Protein AF-0000000086571044 (afdb_homodimer)

Solvent-accessible surface area (backbone atoms only — not comparable to full-atom values): 16005 Å² total; per-residue (Å²): 135,81,76,74,72,75,77,76,76,74,72,73,71,70,75,77,79,71,59,83,45,64,70,72,68,72,59,24,40,35,34,37,34,61,43,61,82,82,64,49,72,42,56,53,51,58,74,45,61,94,59,55,69,40,45,76,46,76,42,52,52,95,90,32,72,67,23,35,31,39,39,31,34,43,42,60,72,51,46,60,60,51,45,68,49,39,66,37,66,59,85,92,36,53,26,43,46,39,87,49,55,63,67,59,55,47,49,53,50,26,58,64,59,54,71,72,68,69,75,65,78,74,76,77,79,80,79,78,82,82,132,134,81,77,74,71,74,78,73,75,74,73,73,73,69,75,77,79,72,59,82,43,63,69,72,69,73,59,26,38,34,34,37,35,60,41,62,83,82,63,47,71,43,58,53,51,59,74,45,60,94,58,56,69,39,44,75,45,75,40,55,53,96,88,32,72,66,24,34,32,39,40,31,34,45,42,59,72,50,47,59,58,51,46,67,50,41,64,38,67,58,86,92,37,54,28,42,46,39,87,51,54,64,66,60,55,46,47,54,49,24,58,64,59,54,72,72,66,68,75,64,77,74,75,76,79,78,79,78,80,80,128

Organism: NCBI:txid261450

InterPro domains:
  IPR000504 RNA recognition motif domain [PF28441] (30-109)
  IPR012677 Nucleotide-binding alpha-beta plait domain superfamily [G3DSA:3.30.70.330] (17-119)
  IPR035979 RNA-binding domain superfamily [SSF54928] (21-108)
  IPR050666 Epithelial Splicing Regulatory [PTHR13976] (27-118)

Structure (mmCIF, N/CA/C/O backbone):
data_AF-0000000086571044-model_v1
#
loop_
_entity.id
_entity.type
_entity.pdbx_description
1 polymer 'RRM domain-containing protein'
#
loop_
_atom_site.group_PDB
_atom_site.id
_atom_site.type_symbol
_atom_site.label_atom_id
_atom_site.label_alt_id
_atom_site.label_comp_id
_atom_site.label_asym_id
_atom_site.label_entity_id
_atom_site.label_seq_id
_atom_site.pdbx_PDB_ins_code
_atom_site.Cartn_x
_atom_site.Cartn_y
_atom_site.Cartn_z
_atom_site.occupancy
_atom_site.B_iso_or_equiv
_atom_site.auth_seq_id
_atom_site.auth_comp_id
_atom_site.auth_asym_id
_atom_site.auth_atom_id
_atom_site.pdbx_PDB_model_num
ATOM 1 N N . MET A 1 1 ? -8.891 63.25 16.953 1 31.89 1 MET A N 1
ATOM 2 C CA . MET A 1 1 ? -9.492 62.062 16.359 1 31.89 1 MET A CA 1
ATOM 3 C C . MET A 1 1 ? -8.484 61.312 15.461 1 31.89 1 MET A C 1
ATOM 5 O O . MET A 1 1 ? -8.219 61.75 14.344 1 31.89 1 MET A O 1
ATOM 9 N N . CYS A 1 2 ? -7.434 60.781 15.977 1 41.28 2 CYS A N 1
ATOM 10 C CA . CYS A 1 2 ? -6.285 60.188 15.289 1 41.28 2 CYS A CA 1
ATOM 11 C C . CYS A 1 2 ? -6.695 58.969 14.469 1 41.28 2 CYS A C 1
ATOM 13 O O . CYS A 1 2 ? -7.324 58.062 14.992 1 41.28 2 CYS A O 1
ATOM 15 N N . SER A 1 3 ? -6.98 59.156 13.219 1 37.59 3 SER A N 1
ATOM 16 C CA . SER A 1 3 ? -7.328 58.094 12.289 1 37.59 3 SER A CA 1
ATOM 17 C C . SER A 1 3 ? -6.266 56.969 12.281 1 37.59 3 SER A C 1
ATOM 19 O O . SER A 1 3 ? -5.133 57.219 11.859 1 37.59 3 SER A O 1
ATOM 21 N N . ALA A 1 4 ? -6.32 56.125 13.164 1 48.5 4 ALA A N 1
ATOM 22 C CA . ALA A 1 4 ? -5.422 54.969 13.133 1 48.5 4 ALA A CA 1
ATOM 23 C C . ALA A 1 4 ? -5.465 54.281 11.773 1 48.5 4 ALA A C 1
ATOM 25 O O . ALA A 1 4 ? -6.539 53.938 11.281 1 48.5 4 ALA A O 1
ATOM 26 N N . SER A 1 5 ? -4.504 54.625 10.891 1 45.69 5 SER A N 1
ATOM 27 C CA . SER A 1 5 ? -4.383 53.906 9.617 1 45.69 5 SER A CA 1
ATOM 28 C C . SER A 1 5 ? -4.449 52.406 9.812 1 45.69 5 SER A C 1
ATOM 30 O O . SER A 1 5 ? -3.941 51.875 10.805 1 45.69 5 SER A O 1
ATOM 32 N N . PRO A 1 6 ? -5.387 51.719 9.141 1 47.47 6 PRO A N 1
ATOM 33 C CA . PRO A 1 6 ? -5.453 50.25 9.328 1 47.47 6 PRO A CA 1
ATOM 34 C C . PRO A 1 6 ? -4.109 49.562 9.086 1 47.47 6 PRO A C 1
ATOM 36 O O . PRO A 1 6 ? -3.281 50.094 8.328 1 47.47 6 PRO A O 1
ATOM 39 N N . PRO A 1 7 ? -3.598 48.719 10.008 1 50.25 7 PRO A N 1
ATOM 40 C CA . PRO A 1 7 ? -2.311 48.062 9.766 1 50.25 7 PRO A CA 1
ATOM 41 C C . PRO A 1 7 ? -2.209 47.438 8.367 1 50.25 7 PRO A C 1
ATOM 43 O O . PRO A 1 7 ? -3.229 47.094 7.766 1 50.25 7 PRO A O 1
ATOM 46 N N . PRO A 1 8 ? -1.173 47.688 7.605 1 45.78 8 PRO A N 1
ATOM 47 C CA . PRO A 1 8 ? -1.058 47.125 6.266 1 45.78 8 PRO A CA 1
ATOM 48 C C . PRO A 1 8 ? -1.368 45.625 6.234 1 45.78 8 PRO A C 1
ATOM 50 O O . PRO A 1 8 ? -1.229 44.938 7.254 1 45.78 8 PRO A O 1
ATOM 53 N N . PRO A 1 9 ? -2.145 45.156 5.277 1 43.34 9 PRO A N 1
ATOM 54 C CA . PRO A 1 9 ? -2.408 43.688 5.215 1 43.34 9 PRO A CA 1
ATOM 55 C C . PRO A 1 9 ? -1.135 42.875 5.32 1 43.34 9 PRO A C 1
ATOM 57 O O . PRO A 1 9 ? -0.051 43.344 4.965 1 43.34 9 PRO A O 1
ATOM 60 N N . PRO A 1 10 ? -1.053 41.906 6.168 1 39.78 10 PRO A N 1
ATOM 61 C CA . PRO A 1 10 ? 0.18 41.094 6.219 1 39.78 10 PRO A CA 1
ATOM 62 C C . PRO A 1 10 ? 0.704 40.75 4.832 1 39.78 10 PRO A C 1
ATOM 64 O O . PRO A 1 10 ? -0.07 40.688 3.873 1 39.78 10 PRO A O 1
ATOM 67 N N . PRO A 1 11 ? 1.935 40.969 4.52 1 37.03 11 PRO A N 1
ATOM 68 C CA . PRO A 1 11 ? 2.461 40.594 3.205 1 37.03 11 PRO A CA 1
ATOM 69 C C . PRO A 1 11 ? 1.932 39.219 2.729 1 37.03 11 PRO A C 1
ATOM 71 O O . PRO A 1 11 ? 1.535 38.406 3.547 1 37.03 11 PRO A O 1
ATOM 74 N N . PRO A 1 12 ? 1.458 39.094 1.557 1 35.94 12 PRO A N 1
ATOM 75 C CA . PRO A 1 12 ? 1.022 37.781 1.084 1 35.94 12 PRO A CA 1
ATOM 76 C C . PRO A 1 12 ? 1.962 36.656 1.519 1 35.94 12 PRO A C 1
ATOM 78 O O . PRO A 1 12 ? 3.15 36.906 1.742 1 35.94 12 PRO A O 1
ATOM 81 N N . HIS A 1 13 ? 1.475 35.75 2.262 1 38 13 HIS A N 1
ATOM 82 C CA . HIS A 1 13 ? 2.297 34.594 2.578 1 38 13 HIS A CA 1
ATOM 83 C C . HIS A 1 13 ? 3.205 34.219 1.409 1 38 13 HIS A C 1
ATOM 85 O O . HIS A 1 13 ? 2.828 34.375 0.248 1 38 13 HIS A O 1
ATOM 91 N N . PRO A 1 14 ? 4.504 34.5 1.479 1 35.38 14 PRO A N 1
ATOM 92 C CA . PRO A 1 14 ? 5.32 34.125 0.326 1 35.38 14 PRO A CA 1
ATOM 93 C C . PRO A 1 14 ? 4.715 32.938 -0.459 1 35.38 14 PRO A C 1
ATOM 95 O O . PRO A 1 14 ? 3.941 32.156 0.093 1 35.38 14 PRO A O 1
ATOM 98 N N . PRO A 1 15 ? 4.605 32.969 -1.783 1 33.91 15 PRO A N 1
ATOM 99 C CA . PRO A 1 15 ? 4.121 31.812 -2.531 1 33.91 15 PRO A CA 1
ATOM 100 C C . PRO A 1 15 ? 4.477 30.5 -1.86 1 33.91 15 PRO A C 1
ATOM 102 O O . PRO A 1 15 ? 5.445 30.422 -1.104 1 33.91 15 PRO A O 1
ATOM 105 N N . SER A 1 16 ? 3.59 29.578 -1.595 1 36.69 16 SER A N 1
ATOM 106 C CA . SER A 1 16 ? 3.783 28.188 -1.172 1 36.69 16 SER A CA 1
ATOM 107 C C . SER A 1 16 ? 5.133 27.656 -1.639 1 36.69 16 SER A C 1
ATOM 109 O O . SER A 1 16 ? 5.504 27.812 -2.803 1 36.69 16 SER A O 1
ATOM 111 N N . TYR A 1 17 ? 6.215 27.797 -0.975 1 35.03 17 TYR A N 1
ATOM 112 C CA . TYR A 1 17 ? 7.484 27.141 -1.243 1 35.03 17 TYR A CA 1
ATOM 113 C C . TYR A 1 17 ? 7.293 25.953 -2.184 1 35.03 17 TYR A C 1
ATOM 115 O O . TYR A 1 17 ? 6.605 24.984 -1.845 1 35.03 17 TYR A O 1
ATOM 123 N N . ALA A 1 18 ? 6.977 26.078 -3.373 1 35.41 18 ALA A N 1
ATOM 124 C CA . ALA A 1 18 ? 7.238 25.141 -4.461 1 35.41 18 ALA A CA 1
ATOM 125 C C . ALA A 1 18 ? 8.508 24.344 -4.199 1 35.41 18 ALA A C 1
ATOM 127 O O . ALA A 1 18 ? 9.594 24.719 -4.641 1 35.41 18 ALA A O 1
ATOM 128 N N . TYR A 1 19 ? 9 24.219 -3.031 1 37.66 19 TYR A N 1
ATOM 129 C CA . TYR A 1 19 ? 10.156 23.344 -2.846 1 37.66 19 TYR A CA 1
ATOM 130 C C . TYR A 1 19 ? 10.188 22.25 -3.91 1 37.66 19 TYR A C 1
ATOM 132 O O . TYR A 1 19 ? 9.141 21.766 -4.332 1 37.66 19 TYR A O 1
ATOM 140 N N . ASN A 1 20 ? 10.984 22.391 -4.828 1 41.34 20 ASN A N 1
ATOM 141 C CA . ASN A 1 20 ? 11.336 21.328 -5.754 1 41.34 20 ASN A CA 1
ATOM 142 C C . ASN A 1 20 ? 11.055 19.953 -5.156 1 41.34 20 ASN A C 1
ATOM 144 O O . ASN A 1 20 ? 11.938 19.328 -4.57 1 41.34 20 ASN A O 1
ATOM 148 N N . ALA A 1 21 ? 10.07 19.938 -4.258 1 50.25 21 ALA A N 1
ATOM 149 C CA . ALA A 1 21 ? 9.672 18.688 -3.604 1 50.25 21 ALA A CA 1
ATOM 150 C C . ALA A 1 21 ? 9.727 17.516 -4.578 1 50.25 21 ALA A C 1
ATOM 152 O O . ALA A 1 21 ? 9.258 17.625 -5.715 1 50.25 21 ALA A O 1
ATOM 153 N N . GLN A 1 22 ? 10.969 17.016 -4.598 1 54.38 22 GLN A N 1
ATOM 154 C CA . GLN A 1 22 ? 11.07 15.82 -5.422 1 54.38 22 GLN A CA 1
ATOM 155 C C . GLN A 1 22 ? 9.742 15.07 -5.473 1 54.38 22 GLN A C 1
ATOM 157 O O . GLN A 1 22 ? 9.094 14.875 -4.441 1 54.38 22 GLN A O 1
ATOM 162 N N . PRO A 1 23 ? 9.094 15.289 -6.574 1 62.31 23 PRO A N 1
ATOM 163 C CA . PRO A 1 23 ? 7.859 14.508 -6.699 1 62.31 23 PRO A CA 1
ATOM 164 C C . PRO A 1 23 ? 7.961 13.133 -6.039 1 62.31 23 PRO A C 1
ATOM 166 O O . PRO A 1 23 ? 9.039 12.539 -6.008 1 62.31 23 PRO A O 1
ATOM 169 N N . PRO A 1 24 ? 6.992 12.805 -5.156 1 68.5 24 PRO A N 1
ATOM 170 C CA . PRO A 1 24 ? 7.039 11.461 -4.578 1 68.5 24 PRO A CA 1
ATOM 171 C C . PRO A 1 24 ? 7.348 10.383 -5.617 1 68.5 24 PRO A C 1
ATOM 173 O O . PRO A 1 24 ? 6.996 10.531 -6.789 1 68.5 24 PRO A O 1
ATOM 176 N N . PRO A 1 25 ? 8.219 9.516 -5.219 1 75.5 25 PRO A N 1
ATOM 177 C CA . PRO A 1 25 ? 8.539 8.43 -6.148 1 75.5 25 PRO A CA 1
ATOM 178 C C . PRO A 1 25 ? 7.289 7.738 -6.695 1 75.5 25 PRO A C 1
ATOM 180 O O . PRO A 1 25 ? 6.262 7.672 -6.008 1 75.5 25 PRO A O 1
ATOM 183 N N . PRO A 1 26 ? 7.43 7.434 -8 1 88.75 26 PRO A N 1
ATOM 184 C CA . PRO A 1 26 ? 6.285 6.723 -8.578 1 88.75 26 PRO A CA 1
ATOM 185 C C . PRO A 1 26 ? 5.922 5.457 -7.809 1 88.75 26 PRO A C 1
ATOM 187 O O . PRO A 1 26 ? 6.809 4.77 -7.297 1 88.75 26 PRO A O 1
ATOM 190 N N . PHE A 1 27 ? 4.684 5.199 -7.613 1 95.19 27 PHE A N 1
ATOM 191 C CA . PHE A 1 27 ? 4.203 4.008 -6.93 1 95.19 27 PHE A CA 1
ATOM 192 C C . PHE A 1 27 ? 4.469 2.76 -7.762 1 95.19 27 PHE A C 1
ATOM 194 O O . PHE A 1 27 ? 4.043 2.676 -8.914 1 95.19 27 PHE A O 1
ATOM 201 N N . SER A 1 28 ? 5.258 1.829 -7.254 1 97.81 28 SER A N 1
ATOM 202 C CA . SER A 1 28 ? 5.707 0.639 -7.969 1 97.81 28 SER A CA 1
ATOM 203 C C . SER A 1 28 ? 4.812 -0.559 -7.664 1 97.81 28 SER A C 1
ATOM 205 O O . SER A 1 28 ? 5.027 -1.269 -6.68 1 97.81 28 SER A O 1
ATOM 207 N N . VAL A 1 29 ? 3.863 -0.815 -8.547 1 98.62 29 VAL A N 1
ATOM 208 C CA . VAL A 1 29 ? 2.92 -1.906 -8.32 1 98.62 29 VAL A CA 1
ATOM 209 C C . VAL A 1 29 ? 2.662 -2.639 -9.641 1 98.62 29 VAL A C 1
ATOM 211 O O . VAL A 1 29 ? 2.658 -2.025 -10.711 1 98.62 29 VAL A O 1
ATOM 214 N N . VAL A 1 30 ? 2.48 -3.953 -9.57 1 98.81 30 VAL A N 1
ATOM 215 C CA . VAL A 1 30 ? 2.102 -4.762 -10.727 1 98.81 30 VAL A CA 1
ATOM 216 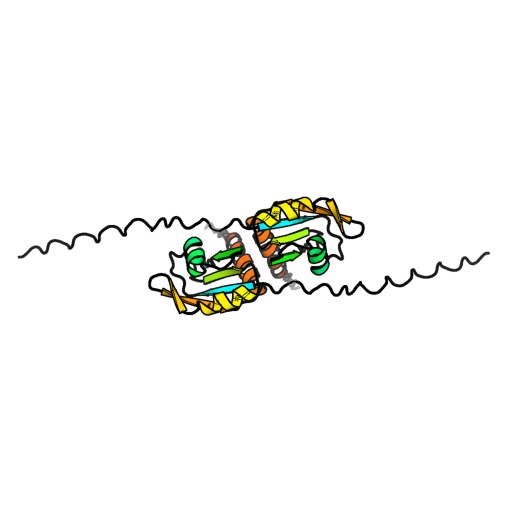C C . VAL A 1 30 ? 0.871 -5.598 -10.391 1 98.81 30 VAL A C 1
ATOM 218 O O . VAL A 1 30 ? 0.595 -5.863 -9.219 1 98.81 30 VAL A O 1
ATOM 221 N N . ARG A 1 31 ? 0.181 -5.926 -11.375 1 98.88 31 ARG A N 1
ATOM 222 C CA . ARG A 1 31 ? -0.996 -6.781 -11.266 1 98.88 31 ARG A CA 1
ATOM 223 C C . ARG A 1 31 ? -0.734 -8.148 -11.883 1 98.88 31 ARG A C 1
ATOM 225 O O . ARG A 1 31 ? -0.184 -8.25 -12.984 1 98.88 31 ARG A O 1
ATOM 232 N N . LEU A 1 32 ? -1.084 -9.172 -11.156 1 98.75 32 LEU A N 1
ATOM 233 C CA . LEU A 1 32 ? -0.98 -10.547 -11.641 1 98.75 32 LEU A CA 1
ATOM 234 C C . LEU A 1 32 ? -2.355 -11.102 -12 1 98.75 32 LEU A C 1
ATOM 236 O O . LEU A 1 32 ? -3.332 -10.859 -11.289 1 98.75 32 LEU A O 1
ATOM 240 N N . ARG A 1 33 ? -2.385 -11.82 -13.039 1 98.5 33 ARG A N 1
ATOM 241 C CA . ARG A 1 33 ? -3.59 -12.539 -13.438 1 98.5 33 ARG A CA 1
ATOM 242 C C . ARG A 1 33 ? -3.283 -14 -13.742 1 98.5 33 ARG A C 1
ATOM 244 O O . ARG A 1 33 ? -2.123 -14.367 -13.938 1 98.5 33 ARG A O 1
ATOM 251 N N . ARG A 1 34 ? -4.402 -14.797 -13.703 1 97.75 34 ARG A N 1
ATOM 252 C CA . ARG A 1 34 ? -4.344 -16.219 -14.031 1 97.75 34 ARG A CA 1
ATOM 253 C C . ARG A 1 34 ? -3.559 -17 -12.977 1 97.75 34 ARG A C 1
ATOM 255 O O . ARG A 1 34 ? -2.801 -17.906 -13.312 1 97.75 34 ARG A O 1
ATOM 262 N N . LEU A 1 35 ? -3.68 -16.578 -11.805 1 97.56 35 LEU A N 1
ATOM 263 C CA . LEU A 1 35 ? -3.047 -17.297 -10.711 1 97.56 35 LEU A CA 1
ATOM 264 C C . LEU A 1 35 ? -3.824 -18.562 -10.375 1 97.56 35 LEU A C 1
ATOM 266 O O . LEU A 1 35 ? -5.055 -18.594 -10.484 1 97.56 35 LEU A O 1
ATOM 270 N N . PRO A 1 36 ? -3.062 -19.609 -10.07 1 95.5 36 PRO A N 1
ATOM 271 C CA . PRO A 1 36 ? -3.775 -20.797 -9.609 1 95.5 36 PRO A CA 1
ATOM 272 C C . PRO A 1 36 ? -4.66 -20.531 -8.398 1 95.5 36 PRO A C 1
ATOM 274 O O . PRO A 1 36 ? -4.344 -19.656 -7.578 1 95.5 36 PRO A O 1
ATOM 277 N N . PHE A 1 37 ? -5.754 -21.266 -8.188 1 92.44 37 PHE A N 1
ATOM 278 C CA . PHE A 1 37 ? -6.719 -21.016 -7.125 1 92.44 37 PHE A CA 1
ATOM 279 C C . PHE A 1 37 ? -6.117 -21.328 -5.762 1 92.44 37 PHE A C 1
ATOM 281 O O . PHE A 1 37 ? -6.625 -20.891 -4.734 1 92.44 37 PHE A O 1
ATOM 288 N N . ASP A 1 38 ? -5.109 -22.094 -5.746 1 92.06 38 ASP A N 1
ATOM 289 C CA . ASP A 1 38 ? -4.469 -22.453 -4.48 1 92.06 38 ASP A CA 1
ATOM 290 C C . ASP A 1 38 ? -3.273 -21.547 -4.203 1 92.06 38 ASP A C 1
ATOM 292 O O . ASP A 1 38 ? -2.49 -21.797 -3.287 1 92.06 38 ASP A O 1
ATOM 296 N N . CYS A 1 39 ? -3.203 -20.531 -4.992 1 92.69 39 CYS A N 1
ATOM 297 C CA 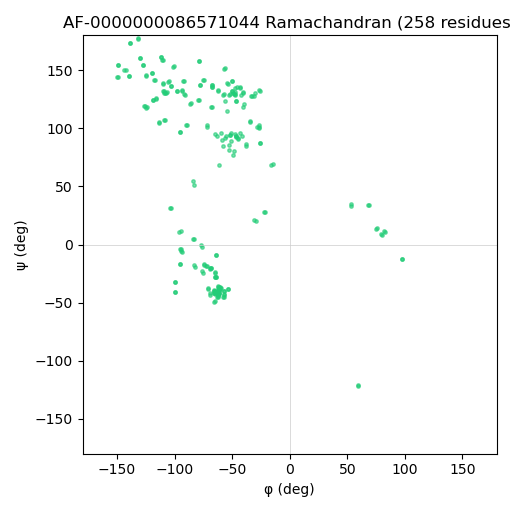. CYS A 1 39 ? -2.086 -19.609 -4.84 1 92.69 39 CYS A CA 1
ATOM 298 C C . CYS A 1 39 ? -2.178 -18.859 -3.52 1 92.69 39 CYS A C 1
ATOM 300 O O . CYS A 1 39 ? -3.26 -18.422 -3.119 1 92.69 39 CYS A O 1
ATOM 302 N N . ALA A 1 40 ? -0.984 -18.75 -2.885 1 93 40 ALA A N 1
ATOM 303 C CA . ALA A 1 40 ? -0.857 -17.953 -1.667 1 93 40 ALA A CA 1
ATOM 304 C C . ALA A 1 40 ? 0.349 -17.016 -1.743 1 93 40 ALA A C 1
ATOM 306 O O . ALA A 1 40 ? 1.092 -17.031 -2.729 1 93 40 ALA A O 1
ATOM 307 N N . GLU A 1 41 ? 0.477 -16.219 -0.678 1 93.88 41 GLU A N 1
ATOM 308 C CA . GLU A 1 41 ? 1.514 -15.195 -0.668 1 93.88 41 GLU A CA 1
ATOM 309 C C . GLU A 1 41 ? 2.896 -15.805 -0.88 1 93.88 41 GLU A C 1
ATOM 311 O O . GLU A 1 41 ? 3.707 -15.266 -1.64 1 93.88 41 GLU A O 1
ATOM 316 N N . PRO A 1 42 ? 3.254 -16.984 -0.294 1 93.12 42 PRO A N 1
ATOM 317 C CA . PRO A 1 42 ? 4.586 -17.562 -0.517 1 93.12 42 PRO A CA 1
ATOM 318 C C . PRO A 1 42 ? 4.84 -17.906 -1.98 1 93.12 42 PRO A C 1
ATOM 320 O O . PRO A 1 42 ? 5.973 -17.812 -2.455 1 93.12 42 PRO A O 1
ATOM 323 N N . GLY A 1 43 ? 3.777 -18.359 -2.631 1 94 43 GLY A N 1
ATOM 324 C CA . GLY A 1 43 ? 3.924 -18.656 -4.047 1 94 43 GLY A CA 1
ATOM 325 C C . GLY A 1 43 ? 4.297 -17.438 -4.875 1 94 43 GLY A C 1
ATOM 326 O O . GLY A 1 43 ? 5.113 -17.531 -5.793 1 94 43 GLY A O 1
ATOM 327 N N . ILE A 1 44 ? 3.719 -16.281 -4.523 1 96.5 44 ILE A N 1
ATOM 328 C CA . ILE A 1 44 ? 3.996 -15.031 -5.234 1 96.5 44 ILE A CA 1
ATOM 329 C C . ILE A 1 44 ? 5.414 -14.562 -4.914 1 96.5 44 ILE A C 1
ATOM 331 O O . ILE A 1 44 ? 6.121 -14.07 -5.793 1 96.5 44 ILE A O 1
ATOM 335 N N . VAL A 1 45 ? 5.832 -14.742 -3.66 1 95.62 45 VAL A N 1
ATOM 336 C CA . VAL A 1 45 ? 7.184 -14.383 -3.244 1 95.62 45 VAL A CA 1
ATOM 337 C C . VAL A 1 45 ? 8.203 -15.195 -4.043 1 95.62 45 VAL A C 1
ATOM 339 O O . VAL A 1 45 ? 9.219 -14.656 -4.492 1 95.62 45 VAL A O 1
ATOM 342 N N . GLU A 1 46 ? 7.887 -16.422 -4.258 1 94.88 46 GLU A N 1
ATOM 343 C CA . GLU A 1 46 ? 8.766 -17.297 -5.043 1 94.88 46 GLU A CA 1
ATOM 344 C C . GLU A 1 46 ? 8.781 -16.875 -6.512 1 94.88 46 GLU A C 1
ATOM 346 O O . GLU A 1 46 ? 9.836 -16.828 -7.141 1 94.88 46 GLU A O 1
ATOM 351 N N . PHE A 1 47 ? 7.672 -16.578 -7.031 1 96.69 47 PHE A N 1
ATOM 352 C CA . PHE A 1 47 ? 7.535 -16.172 -8.422 1 96.69 47 PHE A CA 1
ATOM 353 C C . PHE A 1 47 ? 8.352 -14.914 -8.703 1 96.69 47 PHE A C 1
ATOM 355 O O . PHE A 1 47 ? 8.938 -14.773 -9.781 1 96.69 47 PHE A O 1
ATOM 362 N N . PHE A 1 48 ? 8.367 -14.047 -7.742 1 97.31 48 PHE A N 1
ATOM 363 C CA . PHE A 1 48 ? 9.094 -12.797 -7.879 1 97.31 48 PHE A CA 1
ATOM 364 C C . PHE A 1 48 ? 10.398 -12.836 -7.094 1 97.31 48 PHE A C 1
ATOM 366 O O . PHE A 1 48 ? 10.805 -11.836 -6.5 1 97.31 48 PHE A O 1
ATOM 373 N N . SER A 1 49 ? 10.953 -13.977 -6.992 1 95.19 49 SER A N 1
ATOM 374 C CA . SER A 1 49 ? 12.227 -14.117 -6.289 1 95.19 49 SER A CA 1
ATOM 375 C C . SER A 1 49 ? 13.25 -13.109 -6.789 1 95.19 49 SER A C 1
ATOM 377 O O . SER A 1 49 ? 13.359 -12.875 -7.992 1 95.19 49 SER A O 1
ATOM 379 N N . GLY A 1 50 ? 13.922 -12.422 -5.805 1 94.69 50 GLY A N 1
ATOM 380 C CA . GLY A 1 50 ? 14.93 -11.438 -6.172 1 94.69 50 GLY A CA 1
ATOM 381 C C . GLY A 1 50 ? 14.398 -10.016 -6.164 1 94.69 50 GLY A C 1
ATOM 382 O O . GLY A 1 50 ? 15.164 -9.055 -6.297 1 94.69 50 GLY A O 1
ATOM 383 N N . LEU A 1 51 ? 13.156 -9.859 -6.094 1 95.25 51 LEU A N 1
ATOM 384 C CA . LEU A 1 51 ? 12.555 -8.531 -6.012 1 95.25 51 LEU A CA 1
ATOM 385 C C . LEU A 1 51 ? 12.156 -8.203 -4.578 1 95.25 51 LEU A C 1
ATOM 387 O O . LEU A 1 51 ? 11.984 -9.109 -3.754 1 95.25 51 LEU A O 1
ATOM 391 N N . ASP A 1 52 ? 12.125 -6.973 -4.262 1 94.69 52 ASP A N 1
ATOM 392 C CA . ASP A 1 52 ? 11.695 -6.516 -2.943 1 94.69 52 ASP A CA 1
ATOM 393 C C . ASP A 1 52 ? 10.188 -6.277 -2.91 1 94.69 52 ASP A C 1
ATOM 395 O O . ASP A 1 52 ? 9.711 -5.223 -3.336 1 94.69 52 ASP A O 1
ATOM 399 N N . ILE A 1 53 ? 9.492 -7.246 -2.299 1 96.31 53 ILE A N 1
ATOM 400 C CA . ILE A 1 53 ? 8.039 -7.164 -2.238 1 96.31 53 ILE A CA 1
ATOM 401 C C . ILE A 1 53 ? 7.613 -6.453 -0.955 1 96.31 53 ILE A C 1
ATOM 403 O O . ILE A 1 53 ? 8.039 -6.824 0.14 1 96.31 53 ILE A O 1
ATOM 407 N N . VAL A 1 54 ? 6.777 -5.48 -1.103 1 96.88 54 VAL A N 1
ATOM 408 C CA . VAL A 1 54 ? 6.328 -4.699 0.044 1 96.88 54 VAL A CA 1
ATOM 409 C C . VAL A 1 54 ? 4.953 -5.188 0.493 1 96.88 54 VAL A C 1
ATOM 411 O O . VAL A 1 54 ? 4.676 -5.266 1.692 1 96.88 54 VAL A O 1
ATOM 414 N N . ASP A 1 55 ? 4.121 -5.465 -0.506 1 97.25 55 ASP A N 1
ATOM 415 C CA . ASP A 1 55 ? 2.764 -5.902 -0.201 1 97.25 55 ASP A CA 1
ATOM 416 C C . ASP A 1 55 ? 2.232 -6.84 -1.283 1 97.25 55 ASP A C 1
ATOM 418 O O . ASP A 1 55 ? 2.592 -6.707 -2.455 1 97.25 55 ASP A O 1
ATOM 422 N N . ILE A 1 56 ? 1.468 -7.793 -0.861 1 97.56 56 ILE A N 1
ATOM 423 C CA . ILE A 1 56 ? 0.728 -8.672 -1.763 1 97.56 56 ILE A CA 1
ATOM 424 C C . ILE A 1 56 ? -0.758 -8.633 -1.413 1 97.56 56 ILE A C 1
ATOM 426 O O . ILE A 1 56 ? -1.146 -8.953 -0.287 1 97.56 56 ILE A O 1
ATOM 430 N N . LEU A 1 57 ? -1.526 -8.195 -2.324 1 97 57 LEU A N 1
ATOM 431 C CA . LEU A 1 57 ? -2.975 -8.211 -2.156 1 97 57 LEU A CA 1
ATOM 432 C C . LEU A 1 57 ? -3.615 -9.266 -3.055 1 97 57 LEU A C 1
ATOM 434 O O . LEU A 1 57 ? -3.607 -9.125 -4.281 1 97 57 LEU A O 1
ATOM 438 N N . LEU A 1 58 ? -4.051 -10.297 -2.461 1 96.75 58 LEU A N 1
ATOM 439 C CA . LEU A 1 58 ? -4.836 -11.289 -3.195 1 96.75 58 LEU A CA 1
ATOM 440 C C . LEU A 1 58 ? -6.281 -10.82 -3.352 1 96.75 58 LEU A C 1
ATOM 442 O O . LEU A 1 58 ? -6.949 -10.516 -2.361 1 96.75 58 LEU A O 1
ATOM 446 N N . VAL A 1 59 ? -6.746 -10.758 -4.539 1 96.69 59 VAL A N 1
ATOM 447 C CA . VAL A 1 59 ? -8.07 -10.211 -4.82 1 96.69 59 VAL A CA 1
ATOM 448 C C . VAL A 1 59 ? -9.125 -11.305 -4.676 1 96.69 59 VAL A C 1
ATOM 450 O O . VAL A 1 59 ? -9.039 -12.344 -5.332 1 96.69 59 VAL A O 1
ATOM 453 N N . ASN A 1 60 ? -10.039 -11.062 -3.795 1 93.31 60 ASN A N 1
ATOM 454 C CA . ASN A 1 60 ? -11.164 -11.961 -3.592 1 93.31 60 ASN A CA 1
ATOM 455 C C . ASN A 1 60 ? -12.461 -11.367 -4.113 1 93.31 60 ASN A C 1
ATOM 457 O O . ASN A 1 60 ? -12.727 -10.18 -3.912 1 93.31 60 ASN A O 1
ATOM 461 N N . LYS A 1 61 ? -13.172 -12.086 -4.875 1 87.31 61 LYS A N 1
ATOM 462 C CA . LYS A 1 61 ? -14.516 -11.727 -5.34 1 87.31 61 LYS A CA 1
ATOM 463 C C . LYS A 1 61 ? -15.555 -12.711 -4.812 1 87.31 61 LYS A C 1
ATOM 465 O O . LYS A 1 61 ? -15.453 -13.914 -5.039 1 87.31 61 LYS A O 1
ATOM 470 N N . ASP A 1 62 ? -16.562 -12.164 -4.164 1 83.31 62 ASP A N 1
ATOM 471 C CA . ASP A 1 62 ? -17.594 -13.008 -3.576 1 83.31 62 ASP A CA 1
ATOM 472 C C . ASP A 1 62 ? -16.984 -14.07 -2.662 1 83.31 62 ASP A C 1
ATOM 474 O O . ASP A 1 62 ? -17.328 -15.258 -2.768 1 83.31 62 ASP A O 1
ATOM 478 N N . ARG A 1 63 ? -15.906 -13.805 -1.948 1 81.75 63 ARG A N 1
ATOM 479 C CA . ARG A 1 63 ? -15.25 -14.625 -0.932 1 81.75 63 ARG A CA 1
ATOM 480 C C . ARG A 1 63 ? -14.398 -15.711 -1.573 1 81.75 63 ARG A C 1
ATOM 482 O O . ARG A 1 63 ? -14.023 -16.688 -0.912 1 81.75 63 ARG A O 1
ATOM 489 N N . ARG A 1 64 ? -14.25 -15.648 -2.773 1 90.94 64 ARG A N 1
ATOM 490 C CA . ARG A 1 64 ? -13.391 -16.594 -3.484 1 90.94 64 ARG A CA 1
ATOM 491 C C . ARG A 1 64 ? -12.227 -15.875 -4.16 1 90.94 64 ARG A C 1
ATOM 493 O O . ARG A 1 64 ? -12.383 -14.75 -4.641 1 90.94 64 ARG A O 1
ATOM 500 N N . PHE A 1 65 ? -11.156 -16.516 -4.109 1 94.69 65 PHE A N 1
ATOM 501 C CA . PHE A 1 65 ? -9.992 -15.961 -4.785 1 94.69 65 PHE A CA 1
ATOM 502 C C . PHE A 1 65 ? -10.234 -15.859 -6.285 1 94.69 65 PHE A C 1
ATOM 504 O O . PHE A 1 65 ? -10.656 -16.828 -6.918 1 94.69 65 PHE A O 1
ATOM 511 N N . SER A 1 66 ? -9.945 -14.727 -6.969 1 96 66 SER A N 1
ATOM 512 C CA . SER A 1 66 ? -10.297 -14.414 -8.352 1 96 66 SER A CA 1
ATOM 513 C C . SER A 1 66 ? -9.172 -14.797 -9.305 1 96 66 SER A C 1
ATOM 515 O O . SER A 1 66 ? -9.32 -14.688 -10.523 1 96 66 SER A O 1
ATOM 517 N N . GLY A 1 67 ? -8.047 -15.211 -8.773 1 97.25 67 GLY A N 1
ATOM 518 C CA . GLY A 1 67 ? -6.891 -15.453 -9.625 1 97.25 67 GLY A CA 1
ATOM 519 C C . GLY A 1 67 ? -6.109 -14.195 -9.945 1 97.25 67 GLY A C 1
ATOM 520 O O . GLY A 1 67 ? -5.273 -14.195 -10.852 1 97.25 67 GLY A O 1
ATOM 521 N N . GLU A 1 68 ? -6.438 -13.141 -9.25 1 98.19 68 GLU A N 1
ATOM 522 C CA . GLU A 1 68 ? -5.766 -11.859 -9.445 1 98.19 68 GLU A CA 1
ATOM 523 C C . GLU A 1 68 ? -5.078 -11.398 -8.164 1 98.19 68 GLU A C 1
ATOM 525 O O . GLU A 1 68 ? -5.516 -11.734 -7.062 1 98.19 68 GLU A O 1
ATOM 530 N N . ALA A 1 69 ? -4.02 -10.734 -8.375 1 98.38 69 ALA A N 1
ATOM 531 C CA . ALA A 1 69 ? -3.311 -10.172 -7.227 1 98.38 69 ALA A CA 1
ATOM 532 C C . ALA A 1 69 ? -2.594 -8.883 -7.605 1 98.38 69 ALA A C 1
ATOM 534 O O . ALA A 1 69 ? -2.33 -8.633 -8.781 1 98.38 69 ALA A O 1
ATOM 535 N N . PHE A 1 70 ? -2.408 -8.094 -6.645 1 98.62 70 PHE A N 1
ATOM 536 C CA . PHE A 1 70 ? -1.535 -6.934 -6.762 1 98.62 70 PHE A CA 1
ATOM 537 C C . PHE A 1 70 ? -0.265 -7.125 -5.941 1 98.62 70 PHE A C 1
ATOM 539 O O . PHE A 1 70 ? -0.315 -7.633 -4.816 1 98.62 70 PHE A O 1
ATOM 546 N N . CYS A 1 71 ? 0.813 -6.734 -6.484 1 98.31 71 CYS A N 1
ATOM 547 C CA . CYS A 1 71 ? 2.094 -6.789 -5.789 1 98.31 71 CYS A CA 1
ATOM 548 C C . CYS A 1 71 ? 2.781 -5.43 -5.805 1 98.31 71 CYS A C 1
ATOM 550 O O . CYS A 1 71 ? 3.066 -4.887 -6.871 1 98.31 71 CYS A O 1
ATOM 552 N N . VAL A 1 72 ? 2.996 -4.91 -4.613 1 98.25 72 VAL A N 1
ATOM 553 C CA . VAL A 1 72 ? 3.713 -3.648 -4.461 1 98.25 72 VAL A CA 1
ATOM 554 C C . VAL A 1 72 ? 5.199 -3.922 -4.234 1 98.25 72 VAL A C 1
ATOM 556 O O . VAL A 1 72 ? 5.562 -4.762 -3.406 1 98.25 72 VAL A O 1
ATOM 559 N N . LEU A 1 73 ? 6.027 -3.189 -4.98 1 97.31 73 LEU A N 1
ATOM 560 C CA . LEU A 1 73 ? 7.473 -3.396 -4.965 1 97.31 73 LEU A CA 1
ATOM 561 C C . LEU A 1 73 ? 8.18 -2.221 -4.301 1 97.31 73 LEU A C 1
ATOM 563 O O . LEU A 1 73 ? 7.637 -1.116 -4.242 1 97.31 73 LEU A O 1
ATOM 567 N N . GLY A 1 74 ? 9.367 -2.492 -3.863 1 95.12 74 GLY A N 1
ATOM 568 C CA . GLY A 1 74 ? 10.094 -1.524 -3.059 1 95.12 74 GLY A CA 1
ATOM 569 C C . GLY A 1 74 ? 10.68 -0.389 -3.877 1 95.12 74 GLY A C 1
ATOM 570 O O . GLY A 1 74 ? 10.938 0.697 -3.352 1 95.12 74 GLY A O 1
ATOM 571 N N . TYR A 1 75 ? 10.898 -0.633 -5.211 1 92.19 75 TYR A N 1
ATOM 572 C CA . TYR A 1 75 ? 11.562 0.36 -6.047 1 92.19 75 TYR A CA 1
ATOM 573 C C . TYR A 1 75 ? 10.969 0.379 -7.449 1 92.19 75 TYR A C 1
ATOM 575 O O . TYR A 1 75 ? 10.562 -0.663 -7.977 1 92.19 75 TYR A O 1
ATOM 583 N N . PRO A 1 76 ? 11.023 1.573 -8.047 1 93.88 76 PRO A N 1
ATOM 584 C CA . PRO A 1 76 ? 10.414 1.712 -9.375 1 93.88 76 PRO A CA 1
ATOM 585 C C . PRO A 1 76 ? 11.047 0.798 -10.414 1 93.88 76 PRO A C 1
ATOM 587 O O . PRO A 1 76 ? 10.352 0.227 -11.258 1 93.88 76 PRO A O 1
ATOM 590 N N . LEU A 1 77 ? 12.32 0.593 -10.352 1 93.38 77 LEU A N 1
ATOM 591 C CA . LEU A 1 77 ? 13.047 -0.214 -11.328 1 93.38 77 LEU A CA 1
ATOM 592 C C . LEU A 1 77 ? 12.594 -1.67 -11.273 1 93.38 77 LEU A C 1
ATOM 594 O O . LEU A 1 77 ? 12.672 -2.387 -12.266 1 93.38 77 LEU A O 1
ATOM 598 N N . GLN A 1 78 ? 12.07 -2.078 -10.203 1 96.88 78 GLN A N 1
ATOM 599 C CA . GLN A 1 78 ? 11.703 -3.479 -10.023 1 96.88 78 GLN A CA 1
ATOM 600 C C . GLN A 1 78 ? 10.438 -3.816 -10.812 1 96.88 78 GLN A C 1
ATOM 602 O O . GLN A 1 78 ? 10.141 -4.992 -11.039 1 96.88 78 GLN A O 1
ATOM 607 N N . VAL A 1 79 ? 9.719 -2.754 -11.188 1 97.81 79 VAL A N 1
ATOM 608 C CA . VAL A 1 79 ? 8.531 -2.977 -12.008 1 97.81 79 VAL A CA 1
ATOM 609 C C . VAL A 1 79 ? 8.93 -3.609 -13.3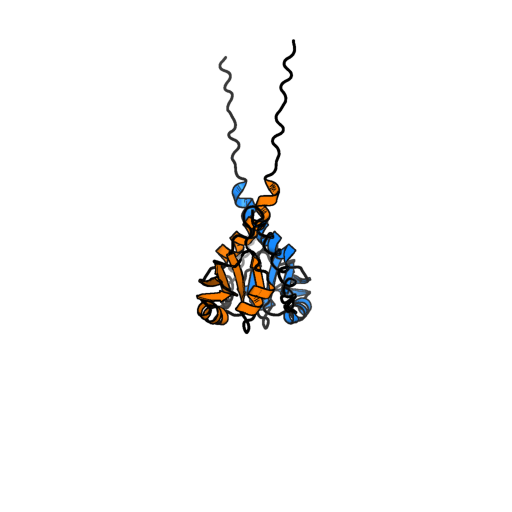36 1 97.81 79 VAL A C 1
ATOM 611 O O . VAL A 1 79 ? 8.305 -4.574 -13.781 1 97.81 79 VAL A O 1
ATOM 614 N N . ASP A 1 80 ? 9.977 -3.113 -13.945 1 97.62 80 ASP A N 1
ATOM 615 C CA . ASP A 1 80 ? 10.445 -3.664 -15.211 1 97.62 80 ASP A CA 1
ATOM 616 C C . ASP A 1 80 ? 10.891 -5.113 -15.047 1 97.62 80 ASP A C 1
ATOM 618 O O . ASP A 1 80 ? 10.617 -5.953 -15.914 1 97.62 80 ASP A O 1
ATOM 622 N N . PHE A 1 81 ? 11.531 -5.387 -14.016 1 98 81 PHE A N 1
ATOM 623 C CA . PHE A 1 81 ? 11.969 -6.754 -13.75 1 98 81 PHE A CA 1
ATOM 624 C C . PHE A 1 81 ? 10.766 -7.672 -13.555 1 98 81 PHE A C 1
ATOM 626 O O . PHE A 1 81 ? 10.773 -8.82 -14.008 1 98 81 PHE A O 1
ATOM 633 N N . ALA A 1 82 ? 9.781 -7.18 -12.82 1 98.62 82 ALA A N 1
ATOM 634 C CA . ALA A 1 82 ? 8.57 -7.965 -12.609 1 98.62 82 ALA A CA 1
ATOM 635 C C . ALA A 1 82 ? 7.871 -8.25 -13.938 1 98.62 82 ALA A C 1
ATOM 637 O O . ALA A 1 82 ? 7.383 -9.367 -14.164 1 98.62 82 ALA A O 1
ATOM 638 N N . LEU A 1 83 ? 7.824 -7.215 -14.797 1 98.56 83 LEU A N 1
ATOM 639 C CA . LEU A 1 83 ? 7.156 -7.344 -16.094 1 98.56 83 LEU A CA 1
ATOM 640 C C . LEU A 1 83 ? 7.867 -8.367 -16.969 1 98.56 83 LEU A C 1
ATOM 642 O O . LEU A 1 83 ? 7.242 -8.992 -17.828 1 98.56 83 LEU A O 1
ATOM 646 N N . GLN A 1 84 ? 9.109 -8.523 -16.766 1 97.94 84 GLN A N 1
ATOM 647 C CA . GLN A 1 84 ? 9.891 -9.484 -17.531 1 97.94 84 GLN A CA 1
ATOM 648 C C . GLN A 1 84 ? 9.492 -10.914 -17.188 1 97.94 84 GLN A C 1
ATOM 650 O O . GLN A 1 84 ? 9.805 -11.852 -17.922 1 97.94 84 GLN A O 1
ATOM 655 N N . ARG A 1 85 ? 8.867 -11.086 -16.016 1 97.69 85 ARG A N 1
ATOM 656 C CA . ARG A 1 85 ? 8.438 -12.414 -15.594 1 97.69 85 ARG A CA 1
ATOM 657 C C . ARG A 1 85 ? 7.086 -12.773 -16.203 1 97.69 85 ARG A C 1
ATOM 659 O O . ARG A 1 85 ? 6.539 -13.844 -15.93 1 97.69 85 ARG A O 1
ATOM 666 N N . ASN A 1 86 ? 6.648 -11.898 -17.016 1 98.31 86 ASN A N 1
ATOM 667 C CA . ASN A 1 86 ? 5.379 -12.133 -17.688 1 98.31 86 ASN A CA 1
ATOM 668 C C . ASN A 1 86 ? 5.402 -13.438 -18.484 1 98.31 86 ASN A C 1
ATOM 670 O O . ASN A 1 86 ? 6.375 -13.727 -19.188 1 98.31 86 ASN A O 1
ATOM 674 N N . LYS A 1 87 ? 4.371 -14.344 -18.281 1 97.75 87 LYS A N 1
ATOM 675 C CA . LYS A 1 87 ? 4.164 -15.609 -18.984 1 97.75 87 LYS A CA 1
ATOM 676 C C . LYS A 1 87 ? 5.137 -16.672 -18.484 1 97.75 87 LYS A C 1
ATOM 678 O O . LYS A 1 87 ? 5.41 -17.656 -19.188 1 97.75 87 LYS A O 1
ATOM 683 N N . GLN A 1 88 ? 5.719 -16.391 -17.422 1 96.75 88 GLN A N 1
ATOM 684 C CA . GLN A 1 88 ? 6.422 -17.453 -16.719 1 96.75 88 GLN A CA 1
ATOM 685 C C . GLN A 1 88 ? 5.449 -18.328 -15.938 1 96.75 88 GLN A C 1
ATOM 687 O O . GLN A 1 88 ? 4.367 -17.875 -15.555 1 96.75 88 GLN A O 1
ATOM 692 N N . ASN A 1 89 ? 5.922 -19.469 -15.703 1 95.19 89 ASN A N 1
ATOM 693 C CA . ASN A 1 89 ? 5.012 -20.453 -15.133 1 95.19 89 ASN A CA 1
ATOM 694 C C . ASN A 1 89 ? 5.062 -20.453 -13.609 1 95.19 89 ASN A C 1
ATOM 696 O O . ASN A 1 89 ? 6.133 -20.281 -13.023 1 95.19 89 ASN A O 1
ATOM 700 N N . MET A 1 90 ? 3.922 -20.609 -13.031 1 94.38 90 MET A N 1
ATOM 701 C CA . MET A 1 90 ? 3.738 -21.047 -11.648 1 94.38 90 MET A CA 1
ATOM 702 C C . MET A 1 90 ? 3.082 -22.422 -11.594 1 94.38 90 MET A C 1
ATOM 704 O O . MET A 1 90 ? 1.865 -22.531 -11.75 1 94.38 90 MET A O 1
ATOM 708 N N . GLY A 1 91 ? 3.941 -23.391 -11.273 1 92.12 91 GLY A N 1
ATOM 709 C CA . GLY A 1 91 ? 3.439 -24.734 -11.523 1 92.12 91 GLY A CA 1
ATOM 710 C C . GLY A 1 91 ? 3.072 -24.969 -12.977 1 92.12 91 GLY A C 1
ATOM 711 O O . GLY A 1 91 ? 3.9 -24.781 -13.875 1 92.12 91 GLY A O 1
ATOM 712 N N . ARG A 1 92 ? 1.825 -25.328 -13.234 1 93.38 92 ARG A N 1
ATOM 713 C CA . ARG A 1 92 ? 1.364 -25.641 -14.578 1 93.38 92 ARG A CA 1
ATOM 714 C C . ARG A 1 92 ? 0.729 -24.422 -15.242 1 93.38 92 ARG A C 1
ATOM 716 O O . ARG A 1 92 ? 0.336 -24.484 -16.406 1 93.38 92 ARG A O 1
ATOM 723 N N . ARG A 1 93 ? 0.606 -23.328 -14.57 1 96.19 93 ARG A N 1
ATOM 724 C CA . ARG A 1 93 ? -0.116 -22.156 -15.062 1 96.19 93 ARG A CA 1
ATOM 725 C C . ARG A 1 93 ? 0.849 -21.031 -15.453 1 96.19 93 ARG A C 1
ATOM 727 O O . ARG A 1 93 ? 1.77 -20.719 -14.703 1 96.19 93 ARG A O 1
ATOM 734 N N . TYR A 1 94 ? 0.66 -20.5 -16.641 1 97.06 94 TYR A N 1
ATOM 735 C CA . TYR A 1 94 ? 1.401 -19.297 -16.969 1 97.06 94 TYR A CA 1
ATOM 736 C C . TYR A 1 94 ? 0.784 -18.078 -16.312 1 97.06 94 TYR A C 1
ATOM 738 O O . TYR A 1 94 ? -0.441 -17.953 -16.219 1 97.06 94 TYR A O 1
ATOM 746 N N . ILE A 1 95 ? 1.589 -17.25 -15.797 1 98.31 95 ILE A N 1
ATOM 747 C CA . ILE A 1 95 ? 1.135 -16.078 -15.055 1 98.31 95 ILE A CA 1
ATOM 748 C C . ILE A 1 95 ? 1.272 -14.828 -15.922 1 98.31 95 ILE A C 1
ATOM 750 O O . ILE A 1 95 ? 2.268 -14.664 -16.641 1 98.31 95 ILE A O 1
ATOM 754 N N . GLU A 1 96 ? 0.242 -13.984 -15.891 1 98.75 96 GLU A N 1
ATOM 755 C CA . GLU A 1 96 ? 0.323 -12.695 -16.578 1 98.75 96 GLU A CA 1
ATOM 756 C C . GLU A 1 96 ? 0.683 -11.578 -15.594 1 98.75 96 GLU A C 1
ATOM 758 O O . GLU A 1 96 ? 0.149 -11.516 -14.484 1 98.75 96 GLU A O 1
ATOM 763 N N . VAL A 1 97 ? 1.617 -10.812 -16 1 98.81 97 VAL A N 1
ATOM 764 C CA . VAL A 1 97 ? 2.064 -9.68 -15.203 1 98.81 97 VAL A CA 1
ATOM 765 C C . VAL A 1 97 ? 1.838 -8.383 -15.977 1 98.81 97 VAL A C 1
ATOM 767 O O . VAL A 1 97 ? 2.32 -8.234 -17.109 1 98.81 97 VAL A O 1
ATOM 770 N N . PHE A 1 98 ? 1.083 -7.41 -15.359 1 98.69 98 PHE A N 1
ATOM 771 C CA . PHE A 1 98 ? 0.752 -6.152 -16.016 1 98.69 98 PHE A CA 1
ATOM 772 C C . PHE A 1 98 ? 1.192 -4.965 -15.164 1 98.69 98 PHE A C 1
ATOM 774 O O . PHE A 1 98 ? 1.163 -5.031 -13.93 1 98.69 98 PHE A O 1
ATOM 781 N N . ARG A 1 99 ? 1.591 -3.975 -15.891 1 97.88 99 ARG A N 1
ATOM 782 C CA . ARG A 1 99 ? 1.764 -2.705 -15.195 1 97.88 99 ARG A CA 1
ATOM 783 C C . ARG A 1 99 ? 0.421 -2.148 -14.734 1 97.88 99 ARG A C 1
ATOM 785 O O . ARG A 1 99 ? -0.573 -2.229 -15.453 1 97.88 99 ARG A O 1
ATOM 792 N N . THR A 1 100 ? 0.379 -1.698 -13.578 1 97.69 100 THR A N 1
ATOM 793 C CA . THR A 1 100 ? -0.843 -1.097 -13.055 1 97.69 100 THR A CA 1
ATOM 794 C C . THR A 1 100 ? -0.525 0.157 -12.242 1 97.69 100 THR A C 1
ATOM 796 O O . THR A 1 100 ? 0.638 0.551 -12.133 1 97.69 100 THR A O 1
ATOM 799 N N . LYS A 1 101 ? -1.602 0.855 -11.844 1 96.25 101 LYS A N 1
ATOM 800 C CA . LYS A 1 101 ? -1.462 2.141 -11.164 1 96.25 101 LYS A CA 1
ATOM 801 C C . LYS A 1 101 ? -1.901 2.045 -9.703 1 96.25 101 LYS A C 1
ATOM 803 O O . LYS A 1 101 ? -2.623 1.119 -9.328 1 96.25 101 LYS A O 1
ATOM 808 N N . ARG A 1 102 ? -1.467 3.002 -8.953 1 96.94 102 ARG A N 1
ATOM 809 C CA . ARG A 1 102 ? -1.79 3.107 -7.535 1 96.94 102 ARG A CA 1
ATOM 810 C C . ARG A 1 102 ? -3.299 3.059 -7.312 1 96.94 102 ARG A C 1
ATOM 812 O O . ARG A 1 102 ? -3.773 2.385 -6.395 1 96.94 102 ARG A O 1
ATOM 819 N N . GLN A 1 103 ? -4.035 3.688 -8.203 1 96.62 103 GLN A N 1
ATOM 820 C CA . GLN A 1 103 ? -5.48 3.814 -8.047 1 96.62 103 GLN A CA 1
ATOM 821 C C . GLN A 1 103 ? -6.164 2.453 -8.141 1 96.62 103 GLN A C 1
ATOM 823 O O . GLN A 1 103 ? -7.137 2.193 -7.434 1 96.62 103 GLN A O 1
ATOM 828 N N . GLU A 1 104 ? -5.734 1.588 -9.008 1 97.44 104 GLU A N 1
ATOM 829 C CA . GLU A 1 104 ? -6.305 0.254 -9.164 1 97.44 104 GLU A CA 1
ATOM 830 C C . GLU A 1 104 ? -6.062 -0.597 -7.922 1 97.44 104 GLU A C 1
ATOM 832 O O . GLU A 1 104 ? -6.949 -1.334 -7.48 1 97.44 104 GLU A O 1
ATOM 837 N N . TYR A 1 105 ? -4.879 -0.448 -7.387 1 97.88 105 TYR A N 1
ATOM 838 C CA . TYR A 1 105 ? -4.516 -1.129 -6.148 1 97.88 105 TYR A CA 1
ATOM 839 C C . TYR A 1 105 ? -5.395 -0.662 -4.992 1 97.88 105 TYR A C 1
ATOM 841 O O . TYR A 1 105 ? -5.938 -1.481 -4.25 1 97.88 105 TYR A O 1
ATOM 849 N N . TYR A 1 106 ? -5.613 0.653 -4.852 1 97.44 106 TYR A N 1
ATOM 850 C CA . TYR A 1 106 ? -6.457 1.229 -3.812 1 97.44 106 TYR A CA 1
ATOM 851 C C . TYR A 1 106 ? -7.895 0.742 -3.945 1 97.44 106 TYR A C 1
ATOM 853 O O . TYR A 1 106 ? -8.523 0.366 -2.953 1 97.44 106 TYR A O 1
ATOM 861 N N . ARG A 1 107 ? -8.328 0.699 -5.129 1 96.5 107 ARG A N 1
ATOM 862 C CA . ARG A 1 107 ? -9.695 0.264 -5.383 1 96.5 107 ARG A CA 1
ATOM 863 C C . ARG A 1 107 ? -9.883 -1.202 -5.004 1 96.5 107 ARG A C 1
ATOM 865 O O . ARG A 1 107 ? -10.922 -1.579 -4.453 1 96.5 107 ARG A O 1
ATOM 872 N N . ALA A 1 108 ? -8.898 -1.96 -5.363 1 96.81 108 ALA A N 1
ATOM 873 C CA . ALA A 1 108 ? -8.969 -3.381 -5.035 1 96.81 108 ALA A CA 1
ATOM 874 C C . ALA A 1 108 ? -9.023 -3.59 -3.523 1 96.81 108 ALA A C 1
ATOM 876 O O . ALA A 1 108 ? -9.75 -4.461 -3.037 1 96.81 108 ALA A O 1
ATOM 877 N N . ILE A 1 109 ? -8.305 -2.809 -2.801 1 96.44 109 ILE A N 1
ATOM 878 C CA . ILE A 1 109 ? -8.32 -2.877 -1.343 1 96.44 109 ILE A CA 1
ATOM 879 C C . ILE A 1 109 ? -9.703 -2.475 -0.826 1 96.44 109 ILE A C 1
ATOM 881 O O . ILE A 1 109 ? -10.289 -3.168 0.011 1 96.44 109 ILE A O 1
ATOM 885 N N . ALA A 1 110 ? -10.195 -1.365 -1.314 1 94.69 110 ALA A N 1
ATOM 886 C CA . ALA A 1 110 ? -11.508 -0.876 -0.894 1 94.69 110 ALA A CA 1
ATOM 887 C C . ALA A 1 110 ? -12.586 -1.922 -1.144 1 94.69 110 ALA A C 1
ATOM 889 O O . ALA A 1 110 ? -13.445 -2.152 -0.289 1 94.69 110 ALA A O 1
ATOM 890 N N . ASP A 1 111 ? -12.578 -2.596 -2.287 1 93.12 111 ASP A N 1
ATOM 891 C CA . ASP A 1 111 ? -13.57 -3.594 -2.68 1 93.12 111 ASP A CA 1
ATOM 892 C C . ASP A 1 111 ? -13.523 -4.812 -1.758 1 93.12 111 ASP A C 1
ATOM 894 O O . ASP A 1 111 ? -14.539 -5.465 -1.53 1 93.12 111 ASP A O 1
ATOM 898 N N . SER A 1 112 ? -12.391 -5.02 -1.233 1 91.25 112 SER A N 1
ATOM 899 C CA . SER A 1 112 ? -12.234 -6.18 -0.36 1 91.25 112 SER A CA 1
ATOM 900 C C . SER A 1 112 ? -12.938 -5.961 0.977 1 91.25 112 SER A C 1
ATOM 902 O O . SER A 1 112 ? -13.273 -6.922 1.671 1 91.25 112 SER A O 1
ATOM 904 N N . PHE A 1 113 ? -13.258 -4.699 1.34 1 85.62 113 PHE A N 1
ATOM 905 C CA . PHE A 1 113 ? -13.922 -4.359 2.594 1 85.62 113 PHE A CA 1
ATOM 906 C C . PHE A 1 113 ? -15.414 -4.148 2.375 1 85.62 113 PHE A C 1
ATOM 908 O O . PHE A 1 113 ? -16.188 -4.156 3.33 1 85.62 113 PHE A O 1
ATOM 915 N N . ARG A 1 114 ? -15.891 -3.682 1.306 1 77.25 114 ARG A N 1
ATOM 916 C CA . ARG A 1 114 ? -17.281 -3.404 0.999 1 77.25 114 ARG A CA 1
ATOM 917 C C . ARG A 1 114 ? -18.141 -4.66 1.149 1 77.25 114 ARG A C 1
ATOM 919 O O . ARG A 1 114 ? -19.281 -4.594 1.628 1 77.25 114 ARG A O 1
ATOM 926 N N . ARG A 1 115 ? -17.875 -5.672 0.761 1 60.38 115 ARG A N 1
ATOM 927 C CA . ARG A 1 115 ? -18.719 -6.852 0.696 1 60.38 115 ARG A CA 1
ATOM 928 C C . ARG A 1 115 ? -19.109 -7.324 2.094 1 60.38 115 ARG A C 1
ATOM 930 O O . ARG A 1 115 ? -20.156 -7.953 2.275 1 60.38 115 ARG A O 1
ATOM 937 N N . SER A 1 116 ? -18.531 -6.766 3.088 1 56.34 116 SER A N 1
ATOM 938 C CA . SER A 1 116 ? -18.953 -7.25 4.398 1 56.34 116 SER A CA 1
ATOM 939 C C . SER A 1 116 ? -20.234 -6.566 4.855 1 56.34 116 SER A C 1
ATOM 941 O O . SER A 1 116 ? -21.016 -7.133 5.637 1 56.34 116 SER A O 1
ATOM 943 N N . THR A 1 117 ? -20.688 -5.441 4.344 1 52.25 117 THR A N 1
ATOM 944 C CA . THR A 1 117 ? -21.812 -4.727 4.941 1 52.25 117 THR A CA 1
ATOM 945 C C . THR A 1 117 ? -23.125 -5.109 4.258 1 52.25 117 THR A C 1
ATOM 947 O O . THR A 1 117 ? -24.203 -4.68 4.676 1 52.25 117 THR A O 1
ATOM 950 N N . SER A 1 118 ? -23.172 -5.641 3.225 1 53.41 118 SER A N 1
ATOM 951 C CA . SER A 1 118 ? -24.438 -5.664 2.488 1 53.41 118 SER A CA 1
ATOM 952 C C . SER A 1 118 ? -25.391 -6.695 3.068 1 53.41 118 SER A C 1
ATOM 954 O O . SER A 1 118 ? -26.469 -6.922 2.521 1 53.41 118 SER A O 1
ATOM 956 N N . PHE A 1 119 ? -25.031 -7.363 4.027 1 51.56 119 PHE A N 1
ATOM 957 C CA . PHE A 1 119 ? -26.062 -8.352 4.34 1 51.56 119 PHE A CA 1
ATOM 958 C C . PHE A 1 119 ? -27.141 -7.738 5.219 1 51.56 119 PHE A C 1
ATOM 960 O O . PHE A 1 119 ? -27.031 -7.746 6.445 1 51.56 119 PHE A O 1
ATOM 967 N N . SER A 1 120 ? -27.734 -6.617 4.777 1 52.69 120 SER A N 1
ATOM 968 C CA . SER A 1 120 ? -28.953 -6.352 5.547 1 52.69 120 SER A CA 1
ATOM 969 C C . SER A 1 120 ? -30.062 -7.348 5.203 1 52.69 120 SER A C 1
ATOM 971 O O . SER A 1 120 ? -30.516 -7.395 4.062 1 52.69 120 SER A O 1
ATOM 973 N N . PRO A 1 121 ? -30.297 -8.328 6.051 1 47.53 121 PRO A N 1
ATOM 974 C CA . PRO A 1 121 ? -31.484 -9.148 5.801 1 47.53 121 PRO A CA 1
ATOM 975 C C . PRO A 1 121 ? -32.781 -8.32 5.707 1 47.53 121 PRO A C 1
ATOM 977 O O . PRO A 1 121 ? -33 -7.422 6.523 1 47.53 121 PRO A O 1
ATOM 980 N N . ARG A 1 122 ? -33.188 -7.941 4.633 1 49.09 122 ARG A N 1
ATOM 981 C CA . ARG A 1 122 ? -34.531 -7.41 4.516 1 49.09 122 ARG A CA 1
ATOM 982 C C . ARG A 1 122 ? -35.531 -8.266 5.293 1 49.09 122 ARG A C 1
ATOM 984 O O . ARG A 1 122 ? -35.625 -9.477 5.074 1 49.09 122 ARG A O 1
ATOM 991 N N . LEU A 1 123 ? -35.812 -7.902 6.426 1 50.28 123 LEU A N 1
ATOM 992 C CA . LEU A 1 123 ? -36.938 -8.477 7.199 1 50.28 123 LEU A CA 1
ATOM 993 C C . LEU A 1 123 ? -38.188 -8.555 6.355 1 50.28 123 LEU A C 1
ATOM 995 O O . LEU A 1 123 ? -38.688 -7.539 5.883 1 50.28 123 LEU A O 1
ATOM 999 N N . LYS A 1 124 ? -38.406 -9.633 5.758 1 50.91 124 LYS A N 1
ATOM 1000 C CA . LYS A 1 124 ? -39.719 -9.961 5.203 1 50.91 124 LYS A CA 1
ATOM 1001 C C . LYS A 1 124 ? -40.844 -9.664 6.203 1 50.91 124 LYS A C 1
ATOM 1003 O O . LYS A 1 124 ? -40.844 -10.203 7.312 1 50.91 124 LYS A O 1
ATOM 1008 N N . GLY A 1 125 ? -41.5 -8.5 6.25 1 47.84 125 GLY A N 1
ATOM 1009 C CA . GLY A 1 125 ? -42.75 -8.203 6.922 1 47.84 125 GLY A CA 1
ATOM 1010 C C . GLY A 1 125 ? -43.844 -9.18 6.59 1 47.84 125 GLY A C 1
ATOM 1011 O O . GLY A 1 125 ? -44.156 -9.398 5.418 1 47.84 125 GLY A O 1
ATOM 1012 N N . SER A 1 126 ? -44.031 -10.312 7.297 1 46.56 126 SER A N 1
ATOM 1013 C CA . SER A 1 126 ? -45.188 -11.203 7.328 1 46.56 126 SER A CA 1
ATOM 1014 C C . SER A 1 126 ? -46.469 -10.422 7.516 1 46.56 126 SER A C 1
ATOM 1016 O O . SER A 1 126 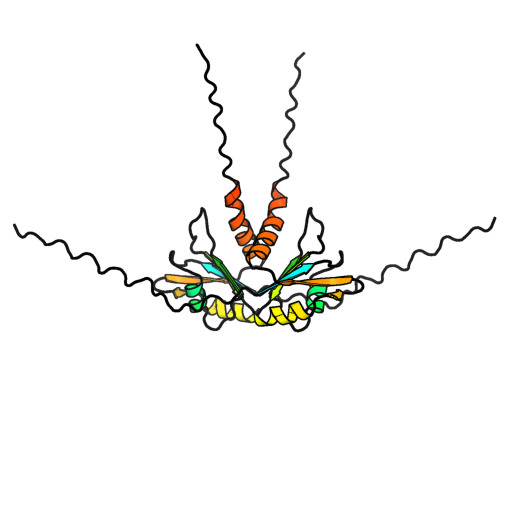? -46.719 -9.852 8.578 1 46.56 126 SER A O 1
ATOM 1018 N N . GLU A 1 127 ? -47.094 -9.805 6.559 1 50.06 127 GLU A N 1
ATOM 1019 C CA . GLU A 1 127 ? -48.469 -9.352 6.582 1 50.06 127 GLU A CA 1
ATOM 1020 C C . GLU A 1 127 ? -49.438 -10.523 6.758 1 50.06 127 GLU A C 1
ATOM 1022 O O . GLU A 1 127 ? -49.594 -11.352 5.855 1 50.06 127 GLU A O 1
ATOM 1027 N N . GLY A 1 128 ? -49.531 -11.234 7.906 1 41.84 128 GLY A N 1
ATOM 1028 C CA . GLY A 1 128 ? -50.656 -12.117 8.188 1 41.84 128 GLY A CA 1
ATOM 1029 C C . GLY A 1 128 ? -52 -11.398 8.164 1 41.84 128 GLY A C 1
ATOM 1030 O O . GLY A 1 128 ? -52.25 -10.516 8.992 1 41.84 128 GLY A O 1
ATOM 1031 N N . LYS A 1 129 ? -52.688 -11.18 7.098 1 43.25 129 LYS A N 1
ATOM 1032 C CA . LYS A 1 129 ? -54.094 -10.914 7.031 1 43.25 129 LYS A CA 1
ATOM 1033 C C . LYS A 1 129 ? -54.906 -12.07 7.617 1 43.25 129 LYS A C 1
ATOM 1035 O O . LYS A 1 129 ? -54.781 -13.211 7.172 1 43.25 129 LYS A O 1
ATOM 1040 N N . VAL A 1 130 ? -55.312 -11.961 8.945 1 43.22 130 VAL A N 1
ATOM 1041 C CA . VAL A 1 130 ? -56.375 -12.703 9.625 1 43.22 130 VAL A CA 1
ATO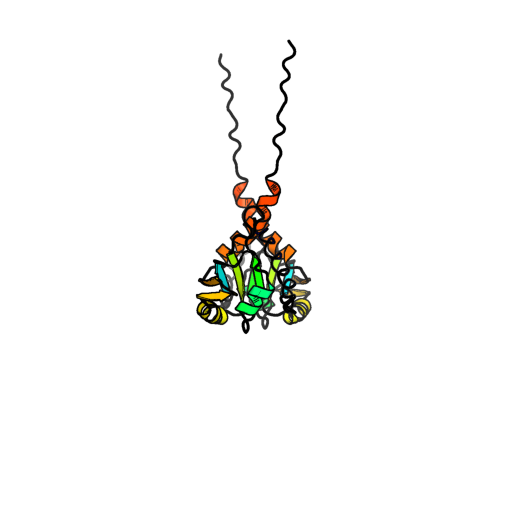M 1042 C C . VAL A 1 130 ? -57.688 -12.547 8.859 1 43.22 130 VAL A C 1
ATOM 1044 O O . VAL A 1 130 ? -58.125 -11.43 8.609 1 43.22 130 VAL A O 1
ATOM 1047 N N . ILE A 1 131 ? -58.219 -13.617 8.305 1 32.66 131 ILE A N 1
ATOM 1048 C CA . ILE A 1 131 ? -59.625 -13.812 7.934 1 32.66 131 ILE A CA 1
ATOM 1049 C C . ILE A 1 131 ? -60.5 -13.828 9.188 1 32.66 131 ILE A C 1
ATOM 1051 O O . ILE A 1 131 ? -60.125 -14.445 10.195 1 32.66 131 ILE A O 1
ATOM 1055 N N . MET B 1 1 ? -16.469 -63.438 -15.375 1 32.59 1 MET B N 1
ATOM 1056 C CA . MET B 1 1 ? -16.922 -62.188 -14.789 1 32.59 1 MET B CA 1
ATOM 1057 C C . MET B 1 1 ? -15.797 -61.5 -14.016 1 32.59 1 MET B C 1
ATOM 1059 O O . MET B 1 1 ? -15.461 -61.938 -12.914 1 32.59 1 MET B O 1
ATOM 1063 N N . CYS B 1 2 ? -14.75 -61.062 -14.633 1 40.69 2 CYS B N 1
ATOM 1064 C CA . CYS B 1 2 ? -13.508 -60.562 -14.047 1 40.69 2 CYS B CA 1
ATOM 1065 C C . CYS B 1 2 ? -13.758 -59.281 -13.25 1 40.69 2 CYS B C 1
ATOM 1067 O O . CYS B 1 2 ? -14.352 -58.312 -13.758 1 40.69 2 CYS B O 1
ATOM 1069 N N . SER B 1 3 ? -13.961 -59.375 -11.969 1 37.72 3 SER B N 1
ATOM 1070 C CA . SER B 1 3 ? -14.148 -58.25 -11.062 1 37.72 3 SER B CA 1
ATOM 1071 C C . SER B 1 3 ? -13.016 -57.25 -11.195 1 37.72 3 SER B C 1
ATOM 1073 O O . SER B 1 3 ? -11.867 -57.562 -10.875 1 37.72 3 SER B O 1
ATOM 1075 N N . ALA B 1 4 ? -13.109 -56.375 -12.086 1 48.78 4 ALA B N 1
ATOM 1076 C CA . ALA B 1 4 ? -12.141 -55.281 -12.18 1 48.78 4 ALA B CA 1
ATOM 1077 C C . ALA B 1 4 ? -11.984 -54.562 -10.836 1 48.78 4 ALA B C 1
ATOM 1079 O O . ALA B 1 4 ? -12.969 -54.156 -10.234 1 48.78 4 ALA B O 1
ATOM 1080 N N . SER B 1 5 ? -10.961 -55 -10.031 1 46.44 5 SER B N 1
ATOM 1081 C CA . SER B 1 5 ? -10.672 -54.281 -8.789 1 46.44 5 SER B CA 1
ATOM 1082 C C . SER B 1 5 ? -10.633 -52.781 -9.016 1 46.44 5 SER B C 1
ATOM 1084 O O . SER B 1 5 ? -10.172 -52.312 -10.062 1 46.44 5 SER B O 1
ATOM 1086 N N . PRO B 1 6 ? -11.453 -52 -8.281 1 48.16 6 PRO B N 1
ATOM 1087 C CA . PRO B 1 6 ? -11.414 -50.531 -8.492 1 48.16 6 PRO B CA 1
ATOM 1088 C C . PRO B 1 6 ? -10 -49.969 -8.398 1 48.16 6 PRO B C 1
ATOM 1090 O O . PRO B 1 6 ? -9.148 -50.531 -7.715 1 48.16 6 PRO B O 1
ATOM 1093 N N . PRO B 1 7 ? -9.516 -49.156 -9.398 1 50.75 7 PRO B N 1
ATOM 1094 C CA . PRO B 1 7 ? -8.164 -48.594 -9.297 1 50.75 7 PRO B CA 1
ATOM 1095 C C . PRO B 1 7 ? -7.879 -47.969 -7.926 1 50.75 7 PRO B C 1
ATOM 1097 O O . PRO B 1 7 ? -8.805 -47.562 -7.23 1 50.75 7 PRO B O 1
ATOM 1100 N N . PRO B 1 8 ? -6.785 -48.312 -7.258 1 47.19 8 PRO B N 1
ATOM 1101 C CA . PRO B 1 8 ? -6.488 -47.719 -5.949 1 47.19 8 PRO B CA 1
ATOM 1102 C C . PRO B 1 8 ? -6.668 -46.219 -5.922 1 47.19 8 PRO B C 1
ATOM 1104 O O . PRO B 1 8 ? -6.574 -45.562 -6.961 1 47.19 8 PRO B O 1
ATOM 1107 N N . PRO B 1 9 ? -7.289 -45.656 -4.898 1 44.12 9 PRO B N 1
ATOM 1108 C CA . PRO B 1 9 ? -7.426 -44.188 -4.848 1 44.12 9 PRO B CA 1
ATOM 1109 C C . PRO B 1 9 ? -6.109 -43.469 -5.109 1 44.12 9 PRO B C 1
ATOM 1111 O O . PRO B 1 9 ? -5.035 -44.031 -4.863 1 44.12 9 PRO B O 1
ATOM 1114 N N . PRO B 1 10 ? -6.027 -42.5 -5.969 1 40.41 10 PRO B N 1
ATOM 1115 C CA . PRO B 1 10 ? -4.75 -41.844 -6.176 1 40.41 10 PRO B CA 1
ATOM 1116 C C . PRO B 1 10 ? -4.047 -41.469 -4.867 1 40.41 10 PRO B C 1
ATOM 1118 O O . PRO B 1 10 ? -4.699 -41.344 -3.828 1 40.41 10 PRO B O 1
ATOM 1121 N N . PRO B 1 11 ? -2.803 -41.781 -4.688 1 37.28 11 PRO B N 1
ATOM 1122 C CA . PRO B 1 11 ? -2.102 -41.438 -3.455 1 37.28 11 PRO B CA 1
ATOM 1123 C C . PRO B 1 11 ? -2.467 -40.031 -2.959 1 37.28 11 PRO B C 1
ATOM 1125 O O . PRO B 1 11 ? -2.887 -39.188 -3.75 1 37.28 11 PRO B O 1
ATOM 1128 N N . PRO B 1 12 ? -2.807 -39.844 -1.749 1 36.25 12 PRO B N 1
ATOM 1129 C CA . PRO B 1 12 ? -3.086 -38.5 -1.275 1 36.25 12 PRO B CA 1
ATOM 1130 C C . PRO B 1 12 ? -2.117 -37.469 -1.843 1 36.25 12 PRO B C 1
ATOM 1132 O O . PRO B 1 12 ? -0.981 -37.781 -2.189 1 36.25 12 PRO B O 1
ATOM 1135 N N . HIS B 1 13 ? -2.602 -36.5 -2.521 1 37.91 13 HIS B N 1
ATOM 1136 C CA . HIS B 1 13 ? -1.73 -35.406 -2.953 1 37.91 13 HIS B CA 1
ATOM 1137 C C . HIS B 1 13 ? -0.661 -35.125 -1.908 1 37.91 13 HIS B C 1
ATOM 1139 O O . HIS B 1 13 ? -0.909 -35.25 -0.707 1 37.91 13 HIS B O 1
ATOM 1145 N N . PRO B 1 14 ? 0.602 -35.5 -2.125 1 35.5 14 PRO B N 1
ATOM 1146 C CA . PRO B 1 14 ? 1.578 -35.156 -1.087 1 35.5 14 PRO B CA 1
ATOM 1147 C C . PRO B 1 14 ? 1.17 -33.938 -0.266 1 35.5 14 PRO B C 1
ATOM 1149 O O . PRO B 1 14 ? 0.406 -33.094 -0.744 1 35.5 14 PRO B O 1
ATOM 1152 N N . PRO B 1 15 ? 1.222 -33.969 1.07 1 33.81 15 PRO B N 1
ATOM 1153 C CA . PRO B 1 15 ? 0.902 -32.75 1.841 1 33.81 15 PRO B CA 1
ATOM 1154 C C . PRO B 1 15 ? 1.251 -31.469 1.098 1 33.81 15 PRO B C 1
ATOM 1156 O O . PRO B 1 15 ? 2.115 -31.469 0.218 1 33.81 15 PRO B O 1
ATOM 1159 N N . SER B 1 16 ? 0.407 -30.469 0.968 1 36.69 16 SER B N 1
ATOM 1160 C CA . SER B 1 16 ? 0.648 -29.109 0.517 1 36.69 16 SER B CA 1
ATOM 1161 C C . SER B 1 16 ? 2.094 -28.688 0.766 1 36.69 16 SER B C 1
ATOM 1163 O O . SER B 1 16 ? 2.633 -28.922 1.852 1 36.69 16 SER B O 1
ATOM 1165 N N . TYR B 1 17 ? 3.043 -28.906 -0.057 1 34.84 17 TYR B N 1
ATOM 1166 C CA . TYR B 1 17 ? 4.391 -28.359 0.031 1 34.84 17 TYR B CA 1
ATOM 1167 C C . TYR B 1 17 ? 4.445 -27.203 1.021 1 34.84 17 TYR B C 1
ATOM 1169 O O . TYR B 1 17 ? 3.799 -26.172 0.818 1 34.84 17 TYR B O 1
ATOM 1177 N N . ALA B 1 18 ? 4.312 -27.359 2.252 1 35.16 18 ALA B N 1
ATOM 1178 C CA . ALA B 1 18 ? 4.805 -26.469 3.307 1 35.16 18 ALA B CA 1
ATOM 1179 C C . ALA B 1 18 ? 6.086 -25.766 2.873 1 35.16 18 ALA B C 1
ATOM 1181 O O . ALA B 1 18 ? 7.191 -26.25 3.133 1 35.16 18 ALA B O 1
ATOM 1182 N N . TYR B 1 19 ? 6.398 -25.641 1.63 1 37.5 19 TYR B N 1
ATOM 1183 C CA . TYR B 1 19 ? 7.582 -24.859 1.312 1 37.5 19 TYR B CA 1
ATOM 1184 C C . TYR B 1 19 ? 7.855 -23.828 2.402 1 37.5 19 TYR B C 1
ATOM 1186 O O . TYR B 1 19 ? 6.926 -23.234 2.961 1 37.5 19 TYR B O 1
ATOM 1194 N N . ASN B 1 20 ? 8.719 -24.094 3.221 1 41.06 20 ASN B N 1
ATOM 1195 C CA . ASN B 1 20 ? 9.312 -23.094 4.102 1 41.06 20 ASN B CA 1
ATOM 1196 C C . ASN B 1 20 ? 9.133 -21.688 3.553 1 41.06 20 ASN B C 1
ATOM 1198 O O . ASN B 1 20 ? 10.008 -21.172 2.857 1 41.06 20 ASN B O 1
ATOM 1202 N N . ALA B 1 21 ? 8.07 -21.516 2.785 1 49.88 21 ALA B N 1
ATOM 1203 C CA . ALA B 1 21 ? 7.75 -20.234 2.184 1 49.88 21 ALA B CA 1
ATOM 1204 C C . ALA B 1 21 ? 8.062 -19.078 3.143 1 49.88 21 ALA B C 1
ATOM 1206 O O . ALA B 1 21 ? 7.719 -19.141 4.324 1 49.88 21 ALA B O 1
ATOM 1207 N N . GLN B 1 22 ? 9.352 -18.75 3.02 1 54.34 22 GLN B N 1
ATOM 1208 C CA . GLN B 1 22 ? 9.695 -17.578 3.814 1 54.34 22 GLN B CA 1
ATOM 1209 C C . GLN B 1 22 ? 8.484 -16.672 4.02 1 54.34 22 GLN B C 1
ATOM 1211 O O . GLN B 1 22 ? 7.75 -16.375 3.074 1 54.34 22 GLN B O 1
ATOM 1216 N N . PRO B 1 23 ? 7.953 -16.812 5.195 1 62.31 23 PRO B N 1
ATOM 1217 C CA . PRO B 1 23 ? 6.848 -15.898 5.465 1 62.31 23 PRO B CA 1
ATOM 1218 C C . PRO B 1 23 ? 7.039 -14.539 4.797 1 62.31 23 PRO B C 1
ATOM 1220 O O . PRO B 1 23 ? 8.172 -14.078 4.633 1 62.31 23 PRO B O 1
ATOM 1223 N N . PRO B 1 24 ? 6.02 -14.078 4.035 1 68.88 24 PRO B N 1
ATOM 1224 C CA . PRO B 1 24 ? 6.156 -12.734 3.461 1 68.88 24 PRO B CA 1
ATOM 1225 C C . PRO B 1 24 ? 6.719 -11.719 4.453 1 68.88 24 PRO B C 1
ATOM 1227 O O . PRO B 1 24 ? 6.492 -11.844 5.66 1 68.88 24 PRO B O 1
ATOM 1230 N N . PRO B 1 25 ? 7.645 -10.953 3.961 1 75.19 25 PRO B N 1
ATOM 1231 C CA . PRO B 1 25 ? 8.195 -9.93 4.848 1 75.19 25 PRO B CA 1
ATOM 1232 C C . PRO B 1 25 ? 7.117 -9.102 5.539 1 75.19 25 PRO B C 1
ATOM 1234 O O . PRO B 1 25 ? 6.027 -8.922 4.988 1 75.19 25 PRO B O 1
ATOM 1237 N N . PRO B 1 26 ? 7.453 -8.836 6.82 1 88.75 26 PRO B N 1
ATOM 1238 C CA . PRO B 1 26 ? 6.484 -8 7.539 1 88.75 26 PRO B CA 1
ATOM 1239 C C . PRO B 1 26 ? 6.172 -6.699 6.809 1 88.75 26 PRO B C 1
ATOM 1241 O O . PRO B 1 26 ? 7.059 -6.109 6.184 1 88.75 26 PRO B O 1
ATOM 1244 N N . PHE B 1 27 ? 4.973 -6.305 6.762 1 95.25 27 PHE B N 1
ATOM 1245 C CA . PHE B 1 27 ? 4.543 -5.062 6.137 1 95.25 27 PHE B CA 1
ATOM 1246 C C . PHE B 1 27 ? 5.059 -3.855 6.91 1 95.25 27 PHE B C 1
ATOM 1248 O O . PHE B 1 27 ? 4.801 -3.725 8.109 1 95.25 27 PHE B O 1
ATOM 1255 N N . SER B 1 28 ? 5.863 -3.023 6.297 1 97.75 28 SER B N 1
ATOM 1256 C CA . SER B 1 28 ? 6.543 -1.899 6.934 1 97.75 28 SER B CA 1
ATOM 1257 C C . SER B 1 28 ? 5.762 -0.604 6.746 1 97.75 28 SER B C 1
ATOM 1259 O O . SER B 1 28 ? 5.93 0.09 5.742 1 97.75 28 SER B O 1
ATOM 1261 N N . VAL B 1 29 ? 4.973 -0.245 7.746 1 98.56 29 VAL B N 1
ATOM 1262 C CA . VAL B 1 29 ? 4.141 0.949 7.645 1 98.56 29 VAL B CA 1
ATOM 1263 C C . VAL B 1 29 ? 4.141 1.694 8.977 1 98.56 29 VAL B C 1
ATOM 1265 O O . VAL B 1 29 ? 4.211 1.076 10.039 1 98.56 29 VAL B O 1
ATOM 1268 N N . VAL B 1 30 ? 4.098 3.025 8.938 1 98.81 30 VAL B N 1
ATOM 1269 C CA . VAL B 1 30 ? 3.965 3.859 10.125 1 98.81 30 VAL B CA 1
ATOM 1270 C C . VAL B 1 30 ? 2.807 4.836 9.945 1 98.81 30 VAL B C 1
ATOM 1272 O O . VAL B 1 30 ? 2.416 5.148 8.812 1 98.81 30 VAL B O 1
ATOM 1275 N N . ARG B 1 31 ? 2.295 5.227 10.992 1 98.88 31 ARG B N 1
ATOM 1276 C CA . ARG B 1 31 ? 1.219 6.211 11.039 1 98.88 31 ARG B CA 1
ATOM 1277 C C . ARG B 1 31 ? 1.714 7.539 11.602 1 98.88 31 ARG B C 1
ATOM 1279 O O . ARG B 1 31 ? 2.406 7.566 12.625 1 98.88 31 ARG B O 1
ATOM 1286 N N . LEU B 1 32 ? 1.395 8.609 10.93 1 98.75 32 LEU B N 1
ATOM 1287 C CA . LEU B 1 32 ? 1.716 9.953 11.391 1 98.75 32 LEU B CA 1
ATOM 1288 C C . LEU B 1 32 ? 0.472 10.664 11.914 1 98.75 32 LEU B C 1
ATOM 1290 O O . LEU B 1 32 ? -0.609 10.539 11.336 1 98.75 32 LEU B O 1
ATOM 1294 N N . ARG B 1 33 ? 0.665 11.367 12.961 1 98.44 33 ARG B N 1
ATOM 1295 C CA . ARG B 1 33 ? -0.389 12.211 13.508 1 98.44 33 ARG B CA 1
ATOM 1296 C C . ARG B 1 33 ? 0.12 13.625 13.758 1 98.44 33 ARG B C 1
ATOM 1298 O O . ARG B 1 33 ? 1.329 13.859 13.812 1 98.44 33 ARG B O 1
ATOM 1305 N N . ARG B 1 34 ? -0.895 14.555 13.852 1 97.62 34 ARG B N 1
ATOM 1306 C CA . ARG B 1 34 ? -0.635 15.961 14.164 1 97.62 34 ARG B CA 1
ATOM 1307 C C . ARG B 1 34 ? 0.089 16.641 13.008 1 97.62 34 ARG B C 1
ATOM 1309 O O . ARG B 1 34 ? 0.995 17.453 13.227 1 97.62 34 ARG B O 1
ATOM 1316 N N . LEU B 1 35 ? -0.219 16.234 11.859 1 97.5 35 LEU B N 1
ATOM 1317 C CA . LEU B 1 35 ? 0.341 16.891 10.688 1 97.5 35 LEU B CA 1
ATOM 1318 C C . LEU B 1 35 ? -0.323 18.25 10.453 1 97.5 35 LEU B C 1
ATOM 1320 O O . LEU B 1 35 ? -1.514 18.422 10.727 1 97.5 35 LEU B O 1
ATOM 1324 N N . PRO B 1 36 ? 0.507 19.203 10.047 1 95.31 36 PRO B N 1
ATOM 1325 C CA . PRO B 1 36 ? -0.118 20.484 9.68 1 95.31 36 PRO B CA 1
ATOM 1326 C C . PRO B 1 36 ? -1.178 20.312 8.586 1 95.31 36 PRO B C 1
ATOM 1328 O O . PRO B 1 36 ? -1.072 19.422 7.742 1 95.31 36 PRO B O 1
ATOM 1331 N N . PHE B 1 37 ? -2.201 21.156 8.523 1 92.44 37 PHE B N 1
ATOM 1332 C CA . PHE B 1 37 ? -3.318 21.031 7.594 1 92.44 37 PHE B CA 1
ATOM 1333 C C . PHE B 1 37 ? -2.863 21.297 6.164 1 92.44 37 PHE B C 1
ATOM 1335 O O . PHE B 1 37 ? -3.543 20.906 5.207 1 92.44 37 PHE B O 1
ATOM 1342 N N . ASP B 1 38 ? -1.786 21.969 6.012 1 91.88 38 ASP B N 1
ATOM 1343 C CA . ASP B 1 38 ? -1.276 22.25 4.676 1 91.88 38 ASP B CA 1
ATOM 1344 C C . ASP B 1 38 ? -0.24 21.219 4.246 1 91.88 38 ASP B C 1
ATOM 1346 O O . ASP B 1 38 ? 0.449 21.391 3.242 1 91.88 38 ASP B O 1
ATOM 1350 N N . CYS B 1 39 ? -0.179 20.188 5.016 1 92.38 39 CYS B N 1
ATOM 1351 C CA . CYS B 1 39 ? 0.795 19.141 4.723 1 92.38 39 CYS B CA 1
ATOM 1352 C C . CYS B 1 39 ? 0.449 18.422 3.428 1 92.38 39 CYS B C 1
ATOM 1354 O O . CYS B 1 39 ? -0.72 18.125 3.17 1 92.38 39 CYS B O 1
ATOM 1356 N N . ALA B 1 40 ? 1.521 18.188 2.65 1 92.88 40 ALA B N 1
ATOM 1357 C CA . ALA B 1 40 ? 1.399 17.391 1.432 1 92.88 40 ALA B CA 1
ATOM 1358 C C . ALA B 1 40 ? 2.494 16.328 1.356 1 92.88 40 ALA B C 1
ATOM 1360 O O . ALA B 1 40 ? 3.359 16.266 2.234 1 92.88 40 ALA B O 1
ATOM 1361 N N . GLU B 1 41 ? 2.396 15.531 0.283 1 93.69 41 GLU B N 1
ATOM 1362 C CA . GLU B 1 41 ? 3.301 14.391 0.143 1 93.69 41 GLU B CA 1
ATOM 1363 C C . GLU B 1 41 ? 4.758 14.844 0.174 1 93.69 41 GLU B C 1
ATOM 1365 O O . GLU B 1 41 ? 5.594 14.203 0.823 1 93.69 41 GLU B O 1
ATOM 1370 N N . PRO B 1 42 ? 5.172 15.977 -0.455 1 92.94 42 PRO B N 1
ATOM 1371 C CA . PRO B 1 42 ? 6.578 16.391 -0.409 1 92.94 42 PRO B CA 1
ATOM 1372 C C . PRO B 1 42 ? 7.059 16.688 1.009 1 92.94 42 PRO B C 1
ATOM 1374 O O . PRO B 1 42 ? 8.227 16.453 1.333 1 92.94 42 PRO B O 1
ATOM 1377 N N . GLY B 1 43 ? 6.148 17.25 1.783 1 93.94 43 GLY B N 1
ATOM 1378 C CA . GLY B 1 43 ? 6.512 17.516 3.168 1 93.94 43 GLY B CA 1
ATOM 1379 C C . GLY B 1 43 ? 6.844 16.25 3.945 1 93.94 43 GLY B C 1
ATOM 1380 O O . GLY B 1 43 ? 7.777 16.234 4.746 1 93.94 43 GLY B O 1
ATOM 1381 N N . ILE B 1 44 ? 6.098 15.18 3.684 1 96.5 44 ILE B N 1
ATOM 1382 C CA . ILE B 1 44 ? 6.32 13.906 4.359 1 96.5 44 ILE B CA 1
ATOM 1383 C C . ILE B 1 44 ? 7.617 13.273 3.859 1 96.5 44 ILE B C 1
ATOM 1385 O O . ILE B 1 44 ? 8.375 12.695 4.641 1 96.5 44 ILE B O 1
ATOM 1389 N N . VAL B 1 45 ? 7.895 13.414 2.564 1 95.5 45 VAL B N 1
ATOM 1390 C CA . VAL B 1 45 ? 9.133 12.898 1.979 1 95.5 45 VAL B CA 1
ATOM 1391 C C . VAL B 1 45 ? 10.336 13.578 2.633 1 95.5 45 VAL B C 1
ATOM 1393 O O . VAL B 1 45 ? 11.328 12.922 2.945 1 95.5 45 VAL B O 1
ATOM 1396 N N . GLU B 1 46 ? 10.188 14.836 2.875 1 94.88 46 GLU B N 1
ATOM 1397 C CA . GLU B 1 46 ? 11.258 15.578 3.529 1 94.88 46 GLU B CA 1
ATOM 1398 C C . GLU B 1 46 ? 11.414 15.156 4.988 1 94.88 46 GLU B C 1
ATOM 1400 O O . GLU B 1 46 ? 12.531 14.977 5.473 1 94.88 46 GLU B O 1
ATOM 1405 N N . PHE B 1 47 ? 10.359 14.977 5.656 1 96.56 47 PHE B N 1
ATOM 1406 C CA . PHE B 1 47 ? 10.359 14.578 7.059 1 96.56 47 PHE B CA 1
ATOM 1407 C C . PHE B 1 47 ? 11.047 13.234 7.238 1 96.56 47 PHE B C 1
ATOM 1409 O O . PHE B 1 47 ? 11.75 13.016 8.227 1 96.56 47 PHE B O 1
ATOM 1416 N N . PHE B 1 48 ? 10.828 12.375 6.289 1 97.31 48 PHE B N 1
ATOM 1417 C CA . PHE B 1 48 ? 11.422 11.039 6.336 1 97.31 48 PHE B CA 1
ATOM 1418 C C . PHE B 1 48 ? 12.609 10.938 5.387 1 97.31 48 PHE B C 1
ATOM 1420 O O . PHE B 1 48 ? 12.812 9.906 4.75 1 97.31 48 PHE B O 1
ATOM 1427 N N . SER B 1 49 ? 13.273 12.023 5.211 1 95.19 49 SER B N 1
ATOM 1428 C CA . SER B 1 49 ? 14.445 12.023 4.344 1 95.19 49 SER B CA 1
ATOM 1429 C C . SER B 1 49 ? 15.406 10.891 4.711 1 95.19 49 SER B C 1
ATOM 1431 O O . SER B 1 49 ? 15.648 10.633 5.891 1 95.19 49 SER B O 1
ATOM 1433 N N . GLY B 1 50 ? 15.867 10.133 3.646 1 94.62 50 GLY B N 1
ATOM 1434 C CA . GLY B 1 50 ? 16.781 9.031 3.881 1 94.62 50 GLY B CA 1
ATOM 1435 C C . GLY B 1 50 ? 16.094 7.68 3.951 1 94.62 50 GLY B C 1
ATOM 1436 O O . GLY B 1 50 ? 16.75 6.641 3.982 1 94.62 50 GLY B O 1
ATOM 1437 N N . LEU B 1 51 ? 14.859 7.672 4.047 1 95.31 51 LEU B N 1
ATOM 1438 C CA . LEU B 1 51 ? 14.094 6.43 4.055 1 95.31 51 LEU B CA 1
ATOM 1439 C C . LEU B 1 51 ? 13.477 6.164 2.688 1 95.31 51 LEU B C 1
ATOM 1441 O O . LEU B 1 51 ? 13.297 7.086 1.889 1 95.31 51 LEU B O 1
ATOM 1445 N N . ASP B 1 52 ? 13.25 4.945 2.385 1 94.69 52 ASP B N 1
ATOM 1446 C CA . ASP B 1 52 ? 12.602 4.555 1.138 1 94.69 52 ASP B CA 1
ATOM 1447 C C . ASP B 1 52 ? 11.086 4.492 1.302 1 94.69 52 ASP B C 1
ATOM 1449 O O . ASP B 1 52 ? 10.555 3.498 1.797 1 94.69 52 ASP B O 1
ATOM 1453 N N . ILE B 1 53 ? 10.43 5.547 0.784 1 96.31 53 ILE B N 1
ATOM 1454 C CA . ILE B 1 53 ? 8.984 5.637 0.911 1 96.31 53 ILE B CA 1
ATOM 1455 C C . ILE B 1 53 ? 8.32 4.984 -0.3 1 96.31 53 ILE B C 1
ATOM 1457 O O . ILE B 1 53 ? 8.641 5.312 -1.444 1 96.31 53 ILE B O 1
ATOM 1461 N N . VAL B 1 54 ? 7.406 4.113 -0.032 1 96.88 54 VAL B N 1
ATOM 1462 C CA . VAL B 1 54 ? 6.727 3.395 -1.104 1 96.88 54 VAL B CA 1
ATOM 1463 C C . VAL B 1 54 ? 5.367 4.039 -1.376 1 96.88 54 VAL B C 1
ATOM 1465 O O . VAL B 1 54 ? 4.949 4.156 -2.529 1 96.88 54 VAL B O 1
ATOM 1468 N N . ASP B 1 55 ? 4.707 4.402 -0.281 1 97.25 55 ASP B N 1
ATOM 1469 C CA . ASP B 1 55 ? 3.377 4.996 -0.411 1 97.25 55 ASP B CA 1
ATOM 1470 C C . ASP B 1 55 ? 3.104 5.98 0.723 1 97.25 55 ASP B C 1
ATOM 1472 O O . ASP B 1 55 ? 3.59 5.801 1.841 1 97.25 55 ASP B O 1
ATOM 1476 N N . ILE B 1 56 ? 2.418 7.02 0.4 1 97.56 56 ILE B N 1
ATOM 1477 C CA . ILE B 1 56 ? 1.906 7.969 1.384 1 97.56 56 ILE B CA 1
ATOM 1478 C C . ILE B 1 56 ? 0.393 8.102 1.229 1 97.56 56 ILE B C 1
ATOM 1480 O O . ILE B 1 56 ? -0.097 8.477 0.161 1 97.56 56 ILE B O 1
ATOM 1484 N N . LEU B 1 57 ? -0.309 7.762 2.242 1 97 57 LEU B N 1
ATOM 1485 C CA . LEU B 1 57 ? -1.757 7.941 2.264 1 97 57 LEU B CA 1
ATOM 1486 C C . LEU B 1 57 ? -2.15 9.055 3.232 1 97 57 LEU B C 1
ATOM 1488 O O . LEU B 1 57 ? -2 8.906 4.445 1 97 57 LEU B O 1
ATOM 1492 N N . LEU B 1 58 ? -2.533 10.141 2.691 1 96.69 58 LEU B N 1
ATOM 1493 C CA . LEU B 1 58 ? -3.102 11.203 3.518 1 96.69 58 LEU B CA 1
ATOM 1494 C C . LEU B 1 58 ? -4.559 10.906 3.861 1 96.69 58 LEU B C 1
ATOM 1496 O O . LEU B 1 58 ? -5.379 10.688 2.969 1 96.69 58 LEU B O 1
ATOM 1500 N N . VAL B 1 59 ? -4.863 10.883 5.098 1 96.62 59 VAL B N 1
ATOM 1501 C CA . VAL B 1 59 ? -6.195 10.492 5.547 1 96.62 59 VAL B CA 1
ATOM 1502 C C . VAL B 1 59 ? -7.125 11.703 5.531 1 96.62 59 VAL B C 1
ATOM 1504 O O . VAL B 1 59 ? -6.836 12.727 6.156 1 96.62 59 VAL B O 1
ATOM 1507 N N . ASN B 1 60 ? -8.164 11.578 4.793 1 93.38 60 ASN B N 1
ATOM 1508 C CA . ASN B 1 60 ? -9.195 12.609 4.73 1 93.38 60 ASN B CA 1
ATOM 1509 C C . ASN B 1 60 ? -10.484 12.164 5.418 1 93.38 60 ASN B C 1
ATOM 1511 O O . ASN B 1 60 ? -10.906 11.016 5.27 1 93.38 60 ASN B O 1
ATOM 1515 N N . LYS B 1 61 ? -11 12.953 6.246 1 87 61 LYS B N 1
ATOM 1516 C CA . LYS B 1 61 ? -12.297 12.766 6.883 1 87 61 LYS B CA 1
ATOM 1517 C C . LYS B 1 61 ? -13.281 13.859 6.48 1 87 61 LYS B C 1
ATOM 1519 O O . LYS B 1 61 ? -13.008 15.047 6.691 1 87 61 LYS B O 1
ATOM 1524 N N . ASP B 1 62 ? -14.422 13.453 5.977 1 83.44 62 ASP B N 1
ATOM 1525 C CA . ASP B 1 62 ? -15.422 14.414 5.516 1 83.44 62 ASP B CA 1
ATOM 1526 C C . ASP B 1 62 ? -14.812 15.398 4.516 1 83.44 62 ASP B C 1
ATOM 1528 O O . ASP B 1 62 ? -14.984 16.609 4.652 1 83.44 62 ASP B O 1
ATOM 1532 N N . ARG B 1 63 ? -13.852 15 3.695 1 81.81 63 ARG B N 1
ATOM 1533 C CA . ARG B 1 63 ? -13.242 15.727 2.592 1 81.81 63 ARG B CA 1
ATOM 1534 C C . ARG B 1 63 ? -12.188 16.703 3.102 1 81.81 63 ARG B C 1
ATOM 1536 O O . ARG B 1 63 ? -11.789 17.625 2.381 1 81.81 63 ARG B O 1
ATOM 1543 N N . ARG B 1 64 ? -11.914 16.625 4.27 1 90.75 64 ARG B N 1
ATOM 1544 C CA . ARG B 1 64 ? -10.867 17.469 4.848 1 90.75 64 ARG B CA 1
ATOM 1545 C C . ARG B 1 64 ? -9.719 16.609 5.383 1 90.75 64 ARG B C 1
ATOM 1547 O O . ARG B 1 64 ? -9.945 15.508 5.902 1 90.75 64 ARG B O 1
ATOM 1554 N N . PHE B 1 65 ? -8.609 17.109 5.188 1 94.38 65 PHE B N 1
ATOM 1555 C CA . PHE B 1 65 ? -7.434 16.422 5.719 1 94.38 65 PHE B CA 1
ATOM 1556 C C . PHE B 1 65 ? -7.496 16.344 7.238 1 94.38 65 PHE B C 1
ATOM 1558 O O . PHE B 1 65 ? -7.723 17.359 7.91 1 94.38 65 PHE B O 1
ATOM 1565 N N . SER B 1 66 ? -7.242 15.188 7.891 1 95.81 66 SER B N 1
ATOM 1566 C CA . SER B 1 66 ? -7.449 14.914 9.312 1 95.81 66 SER B CA 1
ATOM 1567 C C . SER B 1 66 ? -6.172 15.148 10.109 1 95.81 66 SER B C 1
ATOM 1569 O O . SER B 1 66 ? -6.18 15.055 11.344 1 95.81 66 SER B O 1
ATOM 1571 N N . GLY B 1 67 ? -5.078 15.438 9.438 1 97.25 67 GLY B N 1
ATOM 1572 C CA . GLY B 1 67 ? -3.805 15.539 10.125 1 97.25 67 GLY B CA 1
ATOM 1573 C C . GLY B 1 67 ? -3.141 14.195 10.359 1 97.25 67 GLY B C 1
ATOM 1574 O O . GLY B 1 67 ? -2.201 14.086 11.148 1 97.25 67 GLY B O 1
ATOM 1575 N N . GLU B 1 68 ? -3.689 13.188 9.695 1 98.12 68 GLU B N 1
ATOM 1576 C CA . GLU B 1 68 ? -3.148 11.836 9.812 1 98.12 68 GLU B CA 1
ATOM 1577 C C . GLU B 1 68 ? -2.689 11.305 8.453 1 98.12 68 GLU B C 1
ATOM 1579 O O . GLU B 1 68 ? -3.229 11.695 7.418 1 98.12 68 GLU B O 1
ATOM 1584 N N . ALA B 1 69 ? -1.683 10.523 8.539 1 98.38 69 ALA B N 1
ATOM 1585 C CA . ALA B 1 69 ? -1.201 9.898 7.312 1 98.38 69 ALA B CA 1
ATOM 1586 C C . ALA B 1 69 ? -0.595 8.523 7.598 1 98.38 69 ALA B C 1
ATOM 1588 O O . ALA B 1 69 ? -0.213 8.234 8.734 1 98.38 69 ALA B O 1
ATOM 1589 N N . PHE B 1 70 ? -0.624 7.727 6.621 1 98.56 70 PHE B N 1
ATOM 1590 C CA . PHE B 1 70 ? 0.114 6.469 6.633 1 98.56 70 PHE B CA 1
ATOM 1591 C C . PHE B 1 70 ? 1.279 6.516 5.652 1 98.56 70 PHE B C 1
ATOM 1593 O O . PHE B 1 70 ? 1.143 7.031 4.539 1 98.56 70 PHE B O 1
ATOM 1600 N N . CYS B 1 71 ? 2.369 6.016 6.062 1 98.31 71 CYS B N 1
ATOM 1601 C CA . CYS B 1 71 ? 3.547 5.926 5.207 1 98.31 71 CYS B CA 1
ATOM 1602 C C . CYS B 1 71 ? 4.07 4.496 5.145 1 98.31 71 CYS B C 1
ATOM 1604 O O . CYS B 1 71 ? 4.426 3.914 6.172 1 98.31 71 CYS B O 1
ATOM 1606 N N . VAL B 1 72 ? 4.07 3.955 3.932 1 98.25 72 VAL B N 1
ATOM 1607 C CA . VAL B 1 72 ? 4.609 2.621 3.695 1 98.25 72 VAL B CA 1
ATOM 1608 C C . VAL B 1 72 ? 6.074 2.725 3.275 1 98.25 72 VAL B C 1
ATOM 1610 O O . VAL B 1 72 ? 6.422 3.52 2.4 1 98.25 72 VAL B O 1
ATOM 1613 N N . LEU B 1 73 ? 6.906 1.902 3.924 1 97.25 73 LEU B N 1
ATOM 1614 C CA . LEU B 1 73 ? 8.352 1.942 3.717 1 97.25 73 LEU B CA 1
ATOM 1615 C C . LEU B 1 73 ? 8.828 0.697 2.977 1 97.25 73 LEU B C 1
ATOM 1617 O O . LEU B 1 73 ? 8.156 -0.336 2.994 1 97.25 73 LEU B O 1
ATOM 1621 N N . GLY B 1 74 ? 9.961 0.826 2.375 1 95.19 74 GLY B N 1
ATOM 1622 C CA . GLY B 1 74 ? 10.469 -0.213 1.491 1 95.19 74 GLY B CA 1
ATOM 1623 C C . GLY B 1 74 ? 11.016 -1.416 2.236 1 95.19 74 GLY B C 1
ATOM 1624 O O . GLY B 1 74 ? 11.055 -2.521 1.691 1 95.19 74 GLY B O 1
ATOM 1625 N N . TYR B 1 75 ? 11.445 -1.202 3.52 1 92.31 75 TYR B N 1
ATOM 1626 C CA . TYR B 1 75 ? 12.094 -2.271 4.27 1 92.31 75 TYR B CA 1
ATOM 1627 C C . TYR B 1 75 ? 11.68 -2.236 5.738 1 92.31 75 TYR B C 1
ATOM 1629 O O . TYR B 1 75 ? 11.469 -1.16 6.301 1 92.31 75 TYR B O 1
ATOM 1637 N N . PRO B 1 76 ? 11.68 -3.438 6.34 1 93.94 76 PRO B N 1
ATOM 1638 C CA . PRO B 1 76 ? 11.234 -3.518 7.734 1 93.94 76 PRO B CA 1
ATOM 1639 C C . PRO B 1 76 ? 12.109 -2.693 8.68 1 93.94 76 PRO B C 1
ATOM 1641 O O . PRO B 1 76 ? 11.594 -2.051 9.602 1 93.94 76 PRO B O 1
ATOM 1644 N N . LEU B 1 77 ? 13.367 -2.639 8.445 1 93.31 77 LEU B N 1
ATOM 1645 C CA . LEU B 1 77 ? 14.305 -1.932 9.312 1 93.31 77 LEU B CA 1
ATOM 1646 C C . LEU B 1 77 ? 14.016 -0.434 9.312 1 93.31 77 LEU B C 1
ATOM 1648 O O . LEU B 1 77 ? 14.312 0.26 10.281 1 93.31 77 LEU B O 1
ATOM 1652 N N . GLN B 1 78 ? 13.422 0.045 8.312 1 96.88 78 GLN B N 1
ATOM 1653 C CA . GLN B 1 78 ? 13.195 1.48 8.18 1 96.88 78 GLN B CA 1
ATOM 1654 C C . GLN B 1 78 ? 12.094 1.954 9.117 1 96.88 78 GLN B C 1
ATOM 1656 O O . GLN B 1 78 ? 11.969 3.152 9.383 1 96.88 78 GLN B O 1
ATOM 1661 N N . VAL B 1 79 ? 11.305 0.974 9.602 1 97.81 79 VAL B N 1
ATOM 1662 C CA . VAL B 1 79 ? 10.266 1.321 10.562 1 97.81 79 VAL B CA 1
ATOM 1663 C C . VAL B 1 79 ? 10.906 1.892 11.828 1 97.81 79 VAL B C 1
ATOM 1665 O O . VAL B 1 79 ? 10.461 2.918 12.344 1 97.81 79 VAL B O 1
ATOM 1668 N N . ASP B 1 80 ? 11.953 1.284 12.297 1 97.56 80 ASP B N 1
ATOM 1669 C CA . ASP B 1 80 ? 12.641 1.761 13.492 1 97.56 80 ASP B CA 1
ATOM 1670 C C . ASP B 1 80 ? 13.227 3.152 13.266 1 97.56 80 ASP B C 1
ATOM 1672 O O . ASP B 1 80 ? 13.172 4.008 14.156 1 97.56 80 ASP B O 1
ATOM 1676 N N . PHE B 1 81 ? 13.766 3.352 12.148 1 98 81 PHE B N 1
ATOM 1677 C CA . PHE B 1 81 ? 14.312 4.664 11.828 1 98 81 PHE B CA 1
ATOM 1678 C C . PHE B 1 81 ? 13.211 5.715 11.781 1 98 81 PHE B C 1
ATOM 1680 O O . PHE B 1 81 ? 13.414 6.852 12.219 1 98 81 PHE B O 1
ATOM 1687 N N . ALA B 1 82 ? 12.102 5.344 11.188 1 98.62 82 ALA B N 1
ATOM 1688 C CA . ALA B 1 82 ? 10.969 6.266 11.141 1 98.62 82 ALA B CA 1
ATOM 1689 C C . ALA B 1 82 ? 10.484 6.621 12.539 1 98.62 82 ALA B C 1
ATOM 1691 O O . ALA B 1 82 ? 10.164 7.781 12.82 1 98.62 82 ALA B O 1
ATOM 1692 N N . LEU B 1 83 ? 10.422 5.598 13.406 1 98.56 83 LEU B N 1
ATOM 1693 C CA . LEU B 1 83 ? 9.945 5.793 14.773 1 98.56 83 LEU B CA 1
ATOM 1694 C C . LEU B 1 83 ? 10.875 6.719 15.547 1 98.56 83 LEU B C 1
ATOM 1696 O O . LEU B 1 83 ? 10.445 7.406 16.484 1 98.56 83 LEU B O 1
ATOM 1700 N N . GLN B 1 84 ? 12.086 6.727 15.188 1 97.94 84 GLN B N 1
ATOM 1701 C CA . GLN B 1 84 ? 13.062 7.59 15.844 1 97.94 84 GLN B CA 1
ATOM 1702 C C . GLN B 1 84 ? 12.789 9.062 15.531 1 97.94 84 GLN B C 1
ATOM 1704 O O . GLN B 1 84 ? 13.305 9.945 16.219 1 97.94 84 GLN B O 1
ATOM 1709 N N . ARG B 1 85 ? 12.055 9.32 14.453 1 97.69 85 ARG B N 1
ATOM 1710 C CA . ARG B 1 85 ? 11.734 10.695 14.078 1 97.69 85 ARG B CA 1
ATOM 1711 C C . ARG B 1 85 ? 10.523 11.195 14.852 1 97.69 85 ARG B C 1
ATOM 1713 O O . ARG B 1 85 ? 10.07 12.328 14.641 1 97.69 85 ARG B O 1
ATOM 1720 N N . ASN B 1 86 ? 10.086 10.367 15.727 1 98.25 86 ASN B N 1
ATOM 1721 C CA . ASN B 1 86 ? 8.945 10.75 16.562 1 98.25 86 ASN B CA 1
ATOM 1722 C C . ASN B 1 86 ? 9.227 12.031 17.328 1 98.25 86 ASN B C 1
ATOM 1724 O O . ASN B 1 86 ? 10.305 12.203 17.906 1 98.25 86 ASN B O 1
ATOM 1728 N N . LYS B 1 87 ? 8.281 13.07 17.266 1 97.75 87 LYS B N 1
ATOM 1729 C CA . LYS B 1 87 ? 8.32 14.344 17.969 1 97.75 87 LYS B CA 1
ATOM 1730 C C . LYS B 1 87 ? 9.328 15.297 17.344 1 97.75 87 LYS B C 1
ATOM 1732 O O . LYS B 1 87 ? 9.789 16.234 18 1 97.75 87 LYS B O 1
ATOM 1737 N N . GLN B 1 88 ? 9.742 14.938 16.219 1 96.75 88 GLN B N 1
ATOM 1738 C CA . GLN B 1 88 ? 10.469 15.922 15.43 1 96.75 88 GLN B CA 1
ATOM 1739 C C . GLN B 1 88 ? 9.516 16.906 14.766 1 96.75 88 GLN B C 1
ATOM 1741 O O . GLN B 1 88 ? 8.352 16.594 14.531 1 96.75 88 GLN B O 1
ATOM 1746 N N . ASN B 1 89 ? 10.078 17.984 14.461 1 95.12 89 ASN B N 1
ATOM 1747 C CA . ASN B 1 89 ? 9.227 19.078 14.008 1 95.12 89 ASN B CA 1
ATOM 1748 C C . ASN B 1 89 ? 9.086 19.078 12.484 1 95.12 89 ASN B C 1
ATOM 1750 O O . ASN B 1 89 ? 10.047 18.797 11.766 1 95.12 89 ASN B O 1
ATOM 1754 N N . MET B 1 90 ? 7.902 19.375 12.062 1 94.25 90 MET B N 1
ATOM 1755 C CA . MET B 1 90 ? 7.598 19.844 10.711 1 94.25 90 MET B CA 1
ATOM 1756 C C . MET B 1 90 ? 7.109 21.281 10.727 1 94.25 90 MET B C 1
ATOM 1758 O O . MET B 1 90 ? 5.945 21.547 11.039 1 94.25 90 MET B O 1
ATOM 1762 N N . GLY B 1 91 ? 8.039 22.156 10.297 1 92 91 GLY B N 1
ATOM 1763 C CA . GLY B 1 91 ? 7.742 23.547 10.602 1 92 91 GLY B CA 1
ATOM 1764 C C . GLY B 1 91 ? 7.59 23.812 12.086 1 92 91 GLY B C 1
ATOM 1765 O O . GLY B 1 91 ? 8.492 23.516 12.867 1 92 91 GLY B O 1
ATOM 1766 N N . ARG B 1 92 ? 6.426 24.312 12.484 1 93.19 92 ARG B N 1
ATOM 1767 C CA . ARG B 1 92 ? 6.18 24.672 13.875 1 93.19 92 ARG B CA 1
ATOM 1768 C C . ARG B 1 92 ? 5.492 23.531 14.625 1 93.19 92 ARG B C 1
ATOM 1770 O O . ARG B 1 92 ? 5.262 23.625 15.828 1 93.19 92 ARG B O 1
ATOM 1777 N N . ARG B 1 93 ? 5.145 22.453 13.984 1 96.12 93 ARG B N 1
ATOM 1778 C CA . ARG B 1 93 ? 4.355 21.375 14.578 1 96.12 93 ARG B CA 1
ATOM 1779 C C . ARG B 1 93 ? 5.223 20.156 14.852 1 96.12 93 ARG B C 1
ATOM 1781 O O . ARG B 1 93 ? 5.992 19.719 13.992 1 96.12 93 ARG B O 1
ATOM 1788 N N . TYR B 1 94 ? 5.109 19.641 16.062 1 97.06 94 TYR B N 1
ATOM 1789 C CA . TYR B 1 94 ? 5.738 18.344 16.312 1 97.06 94 TYR B CA 1
ATOM 1790 C C . TYR B 1 94 ? 4.902 17.203 15.742 1 97.06 94 TYR B C 1
ATOM 1792 O O . TYR B 1 94 ? 3.674 17.219 15.828 1 97.06 94 TYR B O 1
ATOM 1800 N N . ILE B 1 95 ? 5.547 16.281 15.133 1 98.31 95 ILE B N 1
ATOM 1801 C CA . ILE B 1 95 ? 4.871 15.172 14.461 1 98.31 95 ILE B CA 1
ATOM 1802 C C . ILE B 1 95 ? 4.977 13.9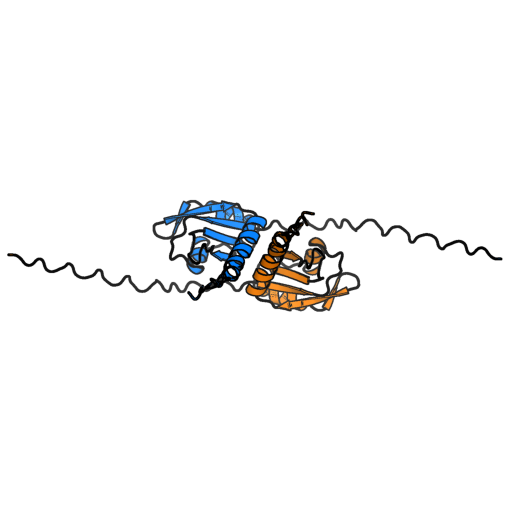14 15.312 1 98.31 95 ILE B C 1
ATOM 1804 O O . ILE B 1 95 ? 6.027 13.633 15.891 1 98.31 95 ILE B O 1
ATOM 1808 N N . GLU B 1 96 ? 3.857 13.195 15.414 1 98.75 96 GLU B N 1
ATOM 1809 C CA . GLU B 1 96 ? 3.879 11.898 16.078 1 98.75 96 GLU B CA 1
ATOM 1810 C C . GLU B 1 96 ? 3.982 10.758 15.078 1 98.75 96 GLU B C 1
ATOM 1812 O O . GLU B 1 96 ? 3.309 10.766 14.047 1 98.75 96 GLU B O 1
ATOM 1817 N N . VAL B 1 97 ? 4.871 9.883 15.367 1 98.81 97 VAL B N 1
ATOM 1818 C CA . VAL B 1 97 ? 5.078 8.711 14.523 1 98.81 97 VAL B CA 1
ATOM 1819 C C . VAL B 1 97 ? 4.805 7.445 15.328 1 98.81 97 VAL B C 1
ATOM 1821 O O . VAL B 1 97 ? 5.41 7.227 16.391 1 98.81 97 VAL B O 1
ATOM 1824 N N . PHE B 1 98 ? 3.871 6.57 14.828 1 98.69 98 PHE B N 1
ATOM 1825 C CA . PHE B 1 98 ? 3.486 5.352 15.531 1 98.69 98 PHE B CA 1
ATOM 1826 C C . PHE B 1 98 ? 3.674 4.133 14.633 1 98.69 98 PHE B C 1
ATOM 1828 O O . PHE B 1 98 ? 3.496 4.215 13.414 1 98.69 98 PHE B O 1
ATOM 1835 N N . ARG B 1 99 ? 4.043 3.092 15.305 1 97.81 99 ARG B N 1
ATOM 1836 C CA . ARG B 1 99 ? 3.977 1.815 14.602 1 97.81 99 ARG B CA 1
ATOM 1837 C C . ARG B 1 99 ? 2.531 1.42 14.32 1 97.81 99 ARG B C 1
ATOM 1839 O O . ARG B 1 99 ? 1.654 1.608 15.164 1 97.81 99 ARG B O 1
ATOM 1846 N N . THR B 1 100 ? 2.285 0.99 13.18 1 97.62 100 THR B N 1
ATOM 1847 C CA . THR B 1 100 ? 0.945 0.538 12.828 1 97.62 100 THR B CA 1
ATOM 1848 C C . THR B 1 100 ? 1.009 -0.736 11.992 1 97.62 100 THR B C 1
ATOM 1850 O O . THR B 1 100 ? 2.094 -1.258 11.727 1 97.62 100 THR B O 1
ATOM 1853 N N . LYS B 1 101 ? -0.176 -1.299 11.734 1 96.19 101 LYS B N 1
ATOM 1854 C CA . LYS B 1 101 ? -0.272 -2.586 11.055 1 96.19 101 LYS B CA 1
ATOM 1855 C C . LYS B 1 101 ? -0.883 -2.428 9.664 1 96.19 101 LYS B C 1
ATOM 1857 O O . LYS B 1 101 ? -1.537 -1.423 9.383 1 96.19 101 LYS B O 1
ATOM 1862 N N . ARG B 1 102 ? -0.66 -3.426 8.867 1 96.88 102 ARG B N 1
ATOM 1863 C CA . ARG B 1 102 ? -1.176 -3.488 7.508 1 96.88 102 ARG B CA 1
ATOM 1864 C C . ARG B 1 102 ? -2.686 -3.268 7.48 1 96.88 102 ARG B C 1
ATOM 1866 O O . ARG B 1 102 ? -3.197 -2.539 6.629 1 96.88 102 ARG B O 1
ATOM 1873 N N . GLN B 1 103 ? -3.373 -3.814 8.469 1 96.62 103 GLN B N 1
ATOM 1874 C CA . GLN B 1 103 ? -4.832 -3.773 8.508 1 96.62 103 GLN B CA 1
ATOM 1875 C C . GLN B 1 103 ? -5.336 -2.344 8.672 1 96.62 103 GLN B C 1
ATOM 1877 O O . GLN B 1 103 ? -6.355 -1.967 8.094 1 96.62 103 GLN B O 1
ATOM 1882 N N . GLU B 1 104 ? -4.715 -1.538 9.477 1 97.44 104 GLU B N 1
ATOM 1883 C CA . GLU B 1 104 ? -5.105 -0.149 9.688 1 97.44 104 GLU B CA 1
ATOM 1884 C C . GLU B 1 104 ? -4.93 0.679 8.422 1 97.44 104 GLU B C 1
ATOM 1886 O O . GLU B 1 104 ? -5.77 1.52 8.102 1 97.44 104 GLU B O 1
ATOM 1891 N N . TYR B 1 105 ? -3.84 0.405 7.742 1 97.88 105 TYR B N 1
ATOM 1892 C CA . TYR B 1 105 ? -3.566 1.05 6.461 1 97.88 105 TYR B CA 1
ATOM 1893 C C . TYR B 1 105 ? -4.633 0.696 5.434 1 97.88 105 TYR B C 1
ATOM 1895 O O . TYR B 1 105 ? -5.172 1.577 4.758 1 97.88 105 TYR B O 1
ATOM 1903 N N . TYR B 1 106 ? -5.02 -0.586 5.336 1 97.44 106 TYR B N 1
ATOM 1904 C CA . TYR B 1 106 ? -6.055 -1.06 4.418 1 97.44 106 TYR B CA 1
ATOM 1905 C C . TYR B 1 106 ? -7.398 -0.416 4.734 1 97.44 106 TYR B C 1
ATOM 1907 O O . TYR B 1 106 ? -8.102 0.035 3.828 1 97.44 106 TYR B O 1
ATOM 1915 N N . ARG B 1 107 ? -7.672 -0.327 5.965 1 96.5 107 ARG B N 1
ATOM 1916 C CA . ARG B 1 107 ? -8.938 0.26 6.391 1 96.5 107 ARG B CA 1
ATOM 1917 C C . ARG B 1 107 ? -9 1.74 6.031 1 96.5 107 ARG B C 1
ATOM 1919 O O . ARG B 1 107 ? -10.047 2.236 5.613 1 96.5 107 ARG B O 1
ATOM 1926 N N . ALA B 1 108 ? -7.898 2.385 6.254 1 96.81 108 ALA B N 1
ATOM 1927 C CA . ALA B 1 108 ? -7.852 3.807 5.926 1 96.81 108 ALA B CA 1
ATOM 1928 C C . ALA B 1 108 ? -8.078 4.031 4.434 1 96.81 108 ALA B C 1
ATOM 1930 O O . ALA B 1 108 ? -8.758 4.984 4.039 1 96.81 108 ALA B O 1
ATOM 1931 N N . ILE B 1 109 ? -7.539 3.182 3.623 1 96.44 109 ILE B N 1
ATOM 1932 C CA . ILE B 1 109 ? -7.738 3.262 2.18 1 96.44 109 ILE B CA 1
ATOM 1933 C C . ILE B 1 109 ? -9.211 3.02 1.849 1 96.44 109 ILE B C 1
ATOM 1935 O O . ILE B 1 109 ? -9.812 3.779 1.089 1 96.44 109 ILE B O 1
ATOM 1939 N N . ALA B 1 110 ? -9.766 1.977 2.412 1 94.69 110 ALA B N 1
ATOM 1940 C CA . ALA B 1 110 ? -11.172 1.64 2.168 1 94.69 110 ALA B CA 1
ATOM 1941 C C . ALA B 1 110 ? -12.086 2.797 2.549 1 94.69 110 ALA B C 1
ATOM 1943 O O . ALA B 1 110 ? -13.016 3.127 1.812 1 94.69 110 ALA B O 1
ATOM 1944 N N . ASP B 1 111 ? -11.852 3.443 3.678 1 93.12 111 ASP B N 1
ATOM 1945 C CA . ASP B 1 111 ? -12.664 4.543 4.188 1 93.12 111 ASP B CA 1
ATOM 1946 C C . ASP B 1 111 ? -12.594 5.754 3.26 1 93.12 111 ASP B C 1
ATOM 1948 O O . ASP B 1 111 ? -13.555 6.52 3.156 1 93.12 111 ASP B O 1
ATOM 1952 N N . SER B 1 112 ? -11.508 5.848 2.592 1 91.12 112 SER B N 1
ATOM 1953 C CA . SER B 1 112 ? -11.344 6.984 1.696 1 91.12 112 SER B CA 1
ATOM 1954 C C . SER B 1 112 ? -12.234 6.855 0.463 1 91.12 112 SER B C 1
ATOM 1956 O O . SER B 1 112 ? -12.555 7.852 -0.187 1 91.12 112 SER B O 1
ATOM 1958 N N . PHE B 1 113 ? -12.727 5.633 0.143 1 85.38 113 PHE B N 1
ATOM 1959 C CA . PHE B 1 113 ? -13.57 5.375 -1.014 1 85.38 113 PHE B CA 1
ATOM 1960 C C . PHE B 1 113 ? -15.039 5.316 -0.606 1 85.38 113 PHE B C 1
ATOM 1962 O O . PHE B 1 113 ? -15.93 5.426 -1.453 1 85.38 113 PHE B O 1
ATOM 1969 N N . ARG B 1 114 ? -15.43 4.891 0.52 1 77.06 114 ARG B N 1
ATOM 1970 C CA . ARG B 1 114 ? -16.797 4.766 1.005 1 77.06 114 ARG B CA 1
ATOM 1971 C C . ARG B 1 114 ? -17.516 6.109 0.972 1 77.06 114 ARG B C 1
ATOM 1973 O O . ARG B 1 114 ? -18.703 6.18 0.633 1 77.06 114 ARG B O 1
ATOM 1980 N N . ARG B 1 115 ? -17.078 7.078 1.323 1 60.72 115 ARG B N 1
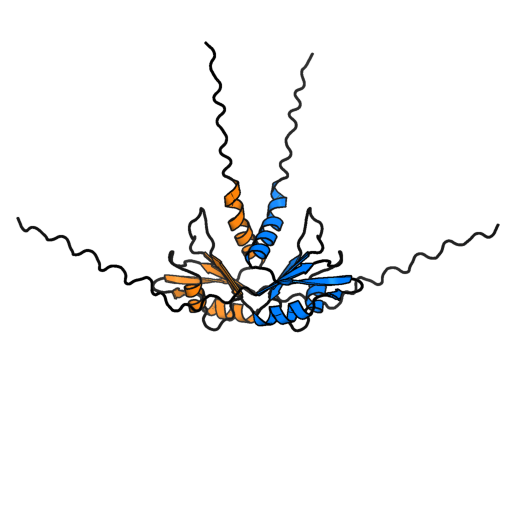ATOM 1981 C CA . ARG B 1 115 ? -17.766 8.344 1.501 1 60.72 115 ARG B CA 1
ATOM 1982 C C . ARG B 1 115 ? -18.281 8.883 0.167 1 60.72 115 ARG B C 1
ATOM 1984 O O . ARG B 1 115 ? -19.266 9.617 0.123 1 60.72 115 ARG B O 1
ATOM 1991 N N . SER B 1 116 ? -17.906 8.273 -0.899 1 56.31 116 SER B N 1
ATOM 1992 C CA . SER B 1 116 ? -18.422 8.805 -2.152 1 56.31 116 SER B CA 1
ATOM 1993 C C . SER B 1 116 ? -19.828 8.281 -2.436 1 56.31 116 SER B C 1
ATOM 1995 O O . SER B 1 116 ? -20.625 8.938 -3.111 1 56.31 116 SER B O 1
ATOM 1997 N N . THR B 1 117 ? -20.328 7.203 -1.876 1 52.34 117 THR B N 1
ATOM 1998 C CA . THR B 1 117 ? -21.594 6.621 -2.318 1 52.34 117 THR B CA 1
ATOM 1999 C C . THR B 1 117 ? -22.75 7.121 -1.46 1 52.34 117 THR B C 1
ATOM 2001 O O . THR B 1 117 ? -23.906 6.812 -1.732 1 52.34 117 THR B O 1
ATOM 2004 N N . SER B 1 118 ? -22.594 7.629 -0.432 1 53.06 118 SER B N 1
ATOM 2005 C CA . SER B 1 118 ? -23.734 7.77 0.467 1 53.06 118 SER B CA 1
ATOM 2006 C C . SER B 1 118 ? -24.656 8.906 0.021 1 53.06 118 SER B C 1
ATOM 2008 O O . SER B 1 118 ? -25.625 9.227 0.703 1 53.06 118 SER B O 1
ATOM 2010 N N . PHE B 1 119 ? -24.328 9.562 -0.957 1 51.59 119 PHE B N 1
ATOM 2011 C CA . PHE B 1 119 ? -25.281 10.664 -1.126 1 51.59 119 PHE B CA 1
ATOM 2012 C C . PHE B 1 119 ? -26.516 10.203 -1.88 1 51.59 119 PHE B C 1
ATOM 2014 O O . PHE B 1 119 ? -26.562 10.273 -3.109 1 51.59 119 PHE B O 1
ATOM 2021 N N . SER B 1 120 ? -27.141 9.102 -1.436 1 52.59 120 SER B N 1
ATOM 2022 C CA . SER B 1 120 ? -28.453 8.984 -2.076 1 52.59 120 SER B CA 1
ATOM 2023 C C . SER B 1 120 ? -29.422 10.031 -1.533 1 52.59 120 SER B C 1
ATOM 2025 O O . SER B 1 120 ? -29.781 10 -0.353 1 52.59 120 SER B O 1
ATOM 2027 N N . PRO B 1 121 ? -29.656 11.109 -2.264 1 46.38 121 PRO B N 1
ATOM 2028 C CA . PRO B 1 121 ? -30.75 11.984 -1.822 1 46.38 121 PRO B CA 1
ATOM 2029 C C . PRO B 1 121 ? -32.094 11.25 -1.705 1 46.38 121 PRO B C 1
ATOM 2031 O O . PRO B 1 121 ? -32.438 10.484 -2.6 1 46.38 121 PRO B O 1
ATOM 2034 N N . ARG B 1 122 ? -32.438 10.742 -0.647 1 47.59 122 ARG B N 1
ATOM 2035 C CA . ARG B 1 122 ? -33.812 10.297 -0.465 1 47.59 122 ARG B CA 1
ATOM 2036 C C . ARG B 1 122 ? -34.812 11.305 -1.042 1 47.59 122 ARG B C 1
ATOM 2038 O O . ARG B 1 122 ? -34.812 12.469 -0.639 1 47.59 122 ARG B O 1
ATOM 2045 N N . LEU B 1 123 ? -35.188 11.117 -2.211 1 50.59 123 LEU B N 1
ATOM 2046 C CA . LEU B 1 123 ? -36.281 11.859 -2.83 1 50.59 123 LEU B CA 1
ATOM 2047 C C . LEU B 1 123 ? -37.5 11.898 -1.908 1 50.59 123 LEU B C 1
ATOM 2049 O O . LEU B 1 123 ? -38.031 10.859 -1.529 1 50.59 123 LEU B O 1
ATOM 2053 N N . LYS B 1 124 ? -37.625 12.859 -1.192 1 51.25 124 LYS B N 1
ATOM 2054 C CA . 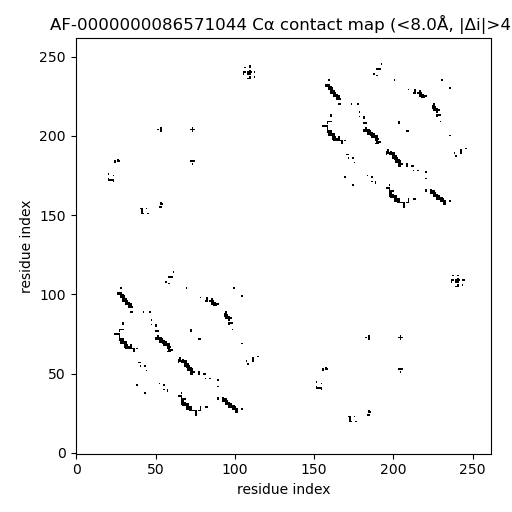LYS B 1 124 ? -38.875 13.172 -0.476 1 51.25 124 LYS B CA 1
ATOM 2055 C C . LYS B 1 124 ? -40.094 13.023 -1.387 1 51.25 124 LYS B C 1
ATOM 2057 O O . LYS B 1 124 ? -40.156 13.695 -2.418 1 51.25 124 LYS B O 1
ATOM 2062 N N . GLY B 1 125 ? -40.781 11.922 -1.515 1 47.69 125 GLY B N 1
ATOM 2063 C CA . GLY B 1 125 ? -42.094 11.711 -2.121 1 47.69 125 GLY B CA 1
ATOM 2064 C C . GLY B 1 125 ? -43.094 12.75 -1.713 1 47.69 125 GLY B C 1
ATOM 2065 O O . GLY B 1 125 ? -43.344 12.953 -0.522 1 47.69 125 GLY B O 1
ATOM 2066 N N . SER B 1 126 ? -43.281 13.828 -2.4 1 46.06 126 SER B N 1
ATOM 2067 C CA . SER B 1 126 ? -44.375 14.789 -2.363 1 46.06 126 SER B CA 1
ATOM 2068 C C . SER B 1 126 ? -45.719 14.086 -2.438 1 46.06 126 SER B C 1
ATOM 2070 O O . SER B 1 126 ? -46.062 13.508 -3.467 1 46.06 126 SER B O 1
ATOM 2072 N N . GLU B 1 127 ? -46.281 13.484 -1.472 1 50.16 127 GLU B N 1
ATOM 2073 C CA . GLU B 1 127 ? -47.656 13.078 -1.376 1 50.16 127 GLU B CA 1
ATOM 2074 C C . GLU B 1 127 ? -48.594 14.25 -1.678 1 50.16 127 GLU B C 1
ATOM 2076 O O . GLU B 1 127 ? -48.5 15.305 -1.052 1 50.16 127 GLU B O 1
ATOM 2081 N N . GLY B 1 128 ? -49.062 14.406 -2.975 1 48.03 128 GLY B N 1
ATOM 2082 C CA . GLY B 1 128 ? -50.156 15.219 -3.516 1 48.03 128 GLY B CA 1
ATOM 2083 C C . GLY B 1 128 ? -51.438 15.094 -2.723 1 48.03 128 GLY B C 1
ATOM 2084 O O . GLY B 1 128 ? -52 14.008 -2.604 1 48.03 128 GLY B O 1
ATOM 2085 N N . LYS B 1 129 ? -51.75 15.906 -1.773 1 47.31 129 LYS B N 1
ATOM 2086 C CA . LYS B 1 129 ? -53.062 16.094 -1.188 1 47.31 129 LYS B CA 1
ATOM 2087 C C . LYS B 1 129 ? -54.062 16.516 -2.246 1 47.31 129 LYS B C 1
ATOM 2089 O O . LYS B 1 129 ? -53.906 17.531 -2.908 1 47.31 129 LYS B O 1
ATOM 2094 N N . VAL B 1 130 ? -54.75 15.5 -2.908 1 45.81 130 VAL B N 1
ATOM 2095 C CA . VAL B 1 130 ? -55.969 15.758 -3.68 1 45.81 130 VAL B CA 1
ATOM 2096 C C . VAL B 1 130 ? -57 16.438 -2.791 1 45.81 130 VAL B C 1
ATOM 2098 O O . VAL B 1 130 ? -57.344 15.906 -1.731 1 45.81 130 VAL B O 1
ATOM 2101 N N . ILE B 1 131 ? -57.469 17.594 -3.207 1 34.12 131 ILE B N 1
ATOM 2102 C CA . ILE B 1 131 ? -58.75 18.219 -2.85 1 34.12 131 ILE B CA 1
ATOM 2103 C C . ILE B 1 131 ? -59.906 17.359 -3.385 1 34.12 131 ILE B C 1
ATOM 2105 O O . ILE B 1 131 ? -59.875 16.922 -4.531 1 34.12 131 ILE B O 1
#

Foldseek 3Di:
DPPPDDPPDPPPPPPPPVPVPVPPAFWQKKKKAFADQPDDPVLVCVLLPPFAWDDKAQFDDPNGGHRMIMTTGDHNVSSVVQQVSAQPDRVPTGMHMGDDHPVVVVVSVVVVPVVVPPPPPPPPPPPPPDD/DPPPDPPPDPDPPPPPPVVVPVPPPFWQKKKKAFADQPDDPVLVCVLLPPFAWDDKAQFDDPNGGHRMIMTTGDHNVSSVVQQVSAQPDRVPTGMHMGDDHPVVVVVSVVVVPVVVPPPPPPPPPPPDPDD

pLDDT: mean 79.68, std 23.72, range [31.89, 98.88]

Secondary structure (DSSP, 8-state):
----PPPPP---------------PPP-EEEEES--TT--HHHHHHHTTTS-EEEEEEEEETTEEEEEEEEEESSTHHHHHHHTTTT-EETTEEPEEEE--HHHHHHHHHHHHHGGGG-------------/----PPPPPP----S---------PPP-EEEEES--TT--HHHHHHHTTTS-EEEEEEEEETTEEEEEEEEEESSTHHHHHHHTTTT-EETTEEPEEEE--HHHHHHHHHHHHHGGGG-------------

Radius of gyration: 26.83 Å; Cα contacts (8 Å, |Δi|>4): 380; chains: 2; bounding box: 76×124×37 Å

Sequence (262 aa):
MCSASPPPPPPPHPPSYAYNAQPPPPFSVVRLRRLPFDCAEPGIVEFFSGLDIVDILLVNKDRRFSGEAFCVLGYPLQVDFALQRNKQNMGRRYIEVFRTKRQEYYRAIADSFRRSTSFSPRLKGSEGKVIMCSASPPPPPPPHPPSYAYNAQPPPPFSVVRLRRLPFDCAEPGIVEFFSGLDIVDILLVNKDRRFSGEAFCVLGYPLQVDFALQRNKQNMGRRYIEVFRTKRQEYYRAIADSFRRSTSFSPRLKGSEGKVI

Nearest PDB structures (foldseek):
  1wez-assembly1_A  TM=8.374E-01  e=1.206E-06  Homo sapiens
  8qxd-assembly1_B6  TM=7.794E-01  e=4.919E-06  Homo sapiens
  2qfj-assembly1_A  TM=7.876E-01  e=8.748E-05  Homo sapiens
  5wwe-assembly1_A  TM=8.329E-01  e=8.518E-04  Homo sapiens
  8hni-assembly1_G  TM=7.865E-01  e=7.450E-04  Homo sapiens